Protein AF-A0A1N7MNW9-F1 (afdb_monomer_lite)

Radius of gyration: 15.46 Å; chains: 1; bounding box: 35×34×42 Å

Organism: NCBI:txid484498

Structure (mmCIF, N/CA/C/O backbone):
data_AF-A0A1N7MNW9-F1
#
_entry.id   AF-A0A1N7MNW9-F1
#
loop_
_atom_site.group_PDB
_atom_site.id
_atom_site.type_symbol
_atom_site.label_atom_id
_atom_site.label_alt_id
_atom_site.label_comp_id
_atom_site.label_asym_id
_atom_site.label_entity_id
_atom_site.label_seq_id
_atom_site.pdbx_PDB_ins_code
_atom_site.Cartn_x
_atom_site.Cartn_y
_atom_site.Cartn_z
_atom_site.occupancy
_atom_site.B_iso_or_equiv
_atom_site.auth_seq_id
_atom_site.auth_comp_id
_atom_site.auth_asym_id
_atom_site.auth_atom_id
_atom_site.pdbx_PDB_model_num
ATOM 1 N N . MET A 1 1 ? -18.409 8.567 -1.446 1.00 52.50 1 MET A N 1
ATOM 2 C CA . MET A 1 1 ? -17.230 7.679 -1.315 1.00 52.50 1 MET A CA 1
ATOM 3 C C . MET A 1 1 ? -16.930 7.174 -2.714 1.00 52.50 1 MET A C 1
ATOM 5 O O . MET A 1 1 ? -17.896 6.801 -3.373 1.00 52.50 1 MET A O 1
ATOM 9 N N . SER A 1 2 ? -15.695 7.257 -3.219 1.00 63.19 2 SER A N 1
ATOM 10 C CA . SER A 1 2 ? -15.467 6.803 -4.595 1.00 63.19 2 SER A CA 1
ATOM 11 C C . SER A 1 2 ? -15.608 5.292 -4.701 1.00 63.19 2 SER A C 1
ATOM 13 O O . SER A 1 2 ? -15.248 4.555 -3.781 1.00 63.19 2 SER A O 1
ATOM 15 N N . ALA A 1 3 ? -16.120 4.824 -5.837 1.00 76.38 3 ALA A N 1
ATOM 16 C CA . ALA A 1 3 ? -16.142 3.397 -6.140 1.00 76.38 3 ALA A CA 1
ATOM 17 C C . ALA A 1 3 ? -14.720 2.799 -6.145 1.00 76.38 3 ALA A C 1
ATOM 19 O O . ALA A 1 3 ? -14.533 1.662 -5.720 1.00 76.38 3 ALA A O 1
ATOM 20 N N . ARG A 1 4 ? -13.721 3.597 -6.542 1.00 84.88 4 ARG A N 1
ATOM 21 C CA . ARG A 1 4 ? -12.329 3.184 -6.748 1.00 84.88 4 ARG A CA 1
ATOM 22 C C . ARG A 1 4 ? -11.602 2.798 -5.460 1.00 84.88 4 ARG A C 1
ATOM 24 O O . ARG A 1 4 ? -11.013 1.724 -5.398 1.00 84.88 4 ARG A O 1
ATOM 31 N N . ALA A 1 5 ? -11.681 3.621 -4.412 1.00 77.81 5 ALA A N 1
ATOM 32 C CA . ALA A 1 5 ? -11.027 3.323 -3.133 1.00 77.81 5 ALA A CA 1
ATOM 33 C C . ALA A 1 5 ? -11.618 2.059 -2.477 1.00 77.81 5 ALA A C 1
ATOM 35 O O . ALA A 1 5 ? -10.890 1.205 -1.970 1.00 77.81 5 ALA A O 1
ATOM 36 N N . ASN A 1 6 ? -12.939 1.885 -2.576 1.00 84.38 6 ASN A N 1
ATOM 37 C CA . ASN A 1 6 ? -13.612 0.672 -2.111 1.00 84.38 6 ASN A CA 1
ATOM 38 C C . ASN A 1 6 ? -13.186 -0.576 -2.892 1.00 84.38 6 ASN A C 1
ATOM 40 O O . ASN A 1 6 ? -13.028 -1.637 -2.290 1.00 84.38 6 ASN A O 1
ATOM 44 N N . GLN A 1 7 ? -13.001 -0.457 -4.209 1.00 88.94 7 GLN A N 1
ATOM 45 C CA . GLN A 1 7 ? -12.525 -1.550 -5.059 1.00 88.94 7 GLN A CA 1
ATOM 46 C C . GLN A 1 7 ? -11.097 -1.960 -4.700 1.00 88.94 7 GLN A C 1
ATOM 48 O O . GLN A 1 7 ? -10.855 -3.147 -4.530 1.00 88.94 7 GLN A O 1
ATOM 53 N N . ILE A 1 8 ? -10.195 -1.006 -4.459 1.00 89.25 8 ILE A N 1
ATOM 54 C CA . ILE A 1 8 ? -8.828 -1.313 -4.007 1.00 89.25 8 ILE A CA 1
ATOM 55 C C . ILE A 1 8 ? -8.841 -2.046 -2.657 1.00 89.25 8 ILE A C 1
ATOM 57 O O . ILE A 1 8 ? -8.120 -3.023 -2.478 1.00 89.25 8 ILE A O 1
ATOM 61 N N . ALA A 1 9 ? -9.697 -1.643 -1.714 1.00 88.44 9 ALA A N 1
ATOM 62 C CA . ALA A 1 9 ? -9.841 -2.365 -0.448 1.00 88.44 9 ALA A CA 1
ATOM 63 C C . ALA A 1 9 ? -10.437 -3.776 -0.616 1.00 88.44 9 ALA A C 1
ATOM 65 O O . ALA A 1 9 ? -10.165 -4.664 0.189 1.00 88.44 9 ALA A O 1
ATOM 66 N N . LEU A 1 10 ? -11.296 -3.995 -1.617 1.00 91.31 10 LEU A N 1
ATOM 67 C CA . LEU A 1 10 ? -11.786 -5.333 -1.968 1.00 91.31 10 LEU A CA 1
ATOM 68 C C . LEU A 1 10 ? -10.677 -6.187 -2.584 1.00 91.31 10 LEU A C 1
ATOM 70 O O . LEU A 1 10 ? -10.553 -7.348 -2.215 1.00 91.31 10 LEU A O 1
ATOM 74 N N . ASP A 1 11 ? -9.851 -5.613 -3.455 1.00 92.25 11 ASP A N 1
ATOM 75 C CA . ASP A 1 11 ? -8.702 -6.310 -4.038 1.00 92.25 11 ASP A CA 1
ATOM 76 C C . ASP A 1 11 ? -7.717 -6.727 -2.966 1.00 92.25 11 ASP A C 1
ATOM 78 O O . ASP A 1 11 ? -7.369 -7.896 -2.887 1.00 92.25 11 ASP A O 1
ATOM 82 N N . ALA A 1 12 ? -7.376 -5.811 -2.061 1.00 91.50 12 ALA A N 1
ATOM 83 C CA . ALA A 1 12 ? -6.521 -6.123 -0.928 1.00 91.50 12 ALA A CA 1
ATOM 84 C C . ALA A 1 12 ? -7.088 -7.276 -0.083 1.00 91.50 12 ALA A C 1
ATOM 86 O O . ALA A 1 12 ? -6.331 -8.121 0.383 1.00 91.50 12 ALA A O 1
ATOM 87 N N . ALA A 1 13 ? -8.414 -7.331 0.100 1.00 92.12 13 ALA A N 1
ATOM 88 C CA . ALA A 1 13 ? -9.081 -8.404 0.841 1.00 92.12 13 ALA A CA 1
ATOM 89 C C . ALA A 1 13 ? -9.033 -9.751 0.119 1.00 92.12 13 ALA A C 1
ATOM 91 O O . ALA A 1 13 ? -8.903 -10.779 0.781 1.00 92.12 13 ALA A O 1
ATOM 92 N N . ASN A 1 14 ? -9.101 -9.742 -1.209 1.00 93.00 14 ASN A N 1
ATOM 93 C CA . ASN A 1 14 ? -8.933 -10.940 -2.026 1.00 93.00 14 ASN A CA 1
ATOM 94 C C . ASN A 1 14 ? -7.464 -11.377 -2.118 1.00 93.00 14 ASN A C 1
ATOM 96 O O . ASN A 1 14 ? -7.198 -12.563 -2.278 1.00 93.00 14 ASN A O 1
ATOM 100 N N . ASP A 1 15 ? -6.530 -10.436 -1.979 1.00 92.00 15 ASP A N 1
ATOM 101 C CA . ASP A 1 15 ? -5.090 -10.682 -2.012 1.00 92.00 15 ASP A CA 1
ATOM 102 C C . ASP A 1 15 ? -4.549 -11.256 -0.690 1.00 92.00 15 ASP A C 1
ATOM 104 O O . ASP A 1 15 ? -3.398 -11.685 -0.661 1.00 92.00 15 ASP A O 1
ATOM 108 N N . VAL A 1 16 ? -5.336 -11.319 0.394 1.00 90.38 16 VAL A N 1
ATOM 109 C CA . VAL A 1 16 ? -4.904 -11.911 1.678 1.00 90.38 16 VAL A CA 1
ATOM 110 C C . VAL A 1 16 ? -4.375 -13.335 1.471 1.00 90.38 16 VAL A C 1
ATOM 112 O O . VAL A 1 16 ? -5.050 -14.192 0.907 1.00 90.38 16 VAL A O 1
ATOM 115 N N . GLY A 1 17 ? -3.159 -13.593 1.960 1.00 87.81 17 GLY A N 1
ATOM 116 C CA . GLY A 1 17 ? -2.435 -14.853 1.763 1.00 87.81 17 GLY A CA 1
ATOM 117 C C . GLY A 1 17 ? -1.567 -14.900 0.501 1.00 87.81 17 GLY A C 1
ATOM 118 O O . GLY A 1 17 ? -0.705 -15.773 0.402 1.00 87.81 17 GLY A O 1
ATOM 119 N N . THR A 1 18 ? -1.725 -13.953 -0.428 1.00 90.56 18 THR A N 1
ATOM 120 C CA . THR A 1 18 ? -0.829 -13.799 -1.583 1.00 90.56 18 THR A CA 1
ATOM 121 C C . THR A 1 18 ? 0.549 -13.364 -1.111 1.00 90.56 18 THR A C 1
ATOM 123 O O . THR A 1 18 ? 0.675 -12.478 -0.260 1.00 90.56 18 THR A O 1
ATOM 126 N N . GLN A 1 19 ? 1.583 -13.987 -1.674 1.00 90.31 19 GLN A N 1
ATOM 127 C CA . GLN A 1 19 ? 2.973 -13.664 -1.385 1.00 90.31 19 GLN A CA 1
ATOM 128 C C . GLN A 1 19 ? 3.540 -12.712 -2.432 1.00 90.31 19 GLN A C 1
ATOM 130 O O . GLN A 1 19 ? 3.324 -12.893 -3.629 1.00 90.31 19 GLN A O 1
ATOM 135 N N . TYR A 1 20 ? 4.299 -11.728 -1.962 1.00 90.25 20 TYR A N 1
ATOM 136 C CA . TYR A 1 20 ? 5.093 -10.844 -2.806 1.00 90.25 20 TYR A CA 1
ATOM 137 C C . TYR A 1 20 ? 6.526 -10.799 -2.298 1.00 90.25 20 TYR A C 1
ATOM 139 O O . TYR A 1 20 ? 6.792 -11.063 -1.121 1.00 90.25 20 TYR A O 1
ATOM 147 N N . TYR A 1 21 ? 7.440 -10.430 -3.189 1.00 89.81 21 TYR A N 1
ATOM 148 C CA . TYR A 1 21 ? 8.793 -10.089 -2.798 1.00 89.81 21 TYR A CA 1
ATOM 149 C C . TYR A 1 21 ? 8.838 -8.713 -2.149 1.00 89.81 21 TYR A C 1
ATOM 151 O O . TYR A 1 21 ? 8.257 -7.749 -2.654 1.00 89.81 21 TYR A O 1
ATOM 159 N N . TRP A 1 22 ? 9.528 -8.645 -1.018 1.00 82.44 22 TRP A N 1
ATOM 160 C CA . TRP A 1 22 ? 9.557 -7.489 -0.141 1.00 82.44 22 TRP A CA 1
ATOM 161 C C . TRP A 1 22 ? 10.965 -6.973 0.074 1.00 82.44 22 TRP A C 1
ATOM 163 O O . TRP A 1 22 ? 11.897 -7.752 0.273 1.00 82.44 22 TRP A O 1
ATOM 173 N N . ALA A 1 23 ? 11.090 -5.655 0.127 1.00 81.19 23 ALA A N 1
ATOM 174 C CA . ALA A 1 23 ? 12.310 -4.987 0.525 1.00 81.19 23 ALA A CA 1
ATOM 175 C C . ALA A 1 23 ? 11.998 -3.799 1.441 1.00 81.19 23 ALA A C 1
ATOM 177 O O . ALA A 1 23 ? 10.893 -3.248 1.454 1.00 81.19 23 ALA A O 1
ATOM 178 N N . SER A 1 24 ? 12.999 -3.386 2.224 1.00 76.19 24 SER A N 1
ATOM 179 C CA . SER A 1 24 ? 12.948 -2.080 2.881 1.00 76.19 24 SER A CA 1
ATOM 180 C C . SER A 1 24 ? 12.808 -0.992 1.821 1.00 76.19 24 SER A C 1
ATOM 182 O O . SER A 1 24 ? 13.264 -1.173 0.696 1.00 76.19 24 SER A O 1
ATOM 184 N N . PHE A 1 25 ? 12.232 0.156 2.174 1.00 71.62 25 PHE A N 1
ATOM 185 C CA . PHE A 1 25 ? 12.063 1.248 1.215 1.00 71.62 25 PHE A CA 1
ATOM 186 C C . PHE A 1 25 ? 13.364 1.604 0.470 1.00 71.62 25 PHE A C 1
ATOM 188 O O . PHE A 1 25 ? 13.350 1.764 -0.740 1.00 71.62 25 PHE A O 1
ATOM 195 N N . MET A 1 26 ? 14.499 1.652 1.180 1.00 71.62 26 MET A N 1
ATOM 196 C CA . MET A 1 26 ? 15.810 1.965 0.589 1.00 71.62 26 MET A CA 1
ATOM 197 C C . MET A 1 26 ? 16.256 0.976 -0.498 1.00 71.62 26 MET A C 1
ATOM 199 O O . MET A 1 26 ? 17.117 1.314 -1.304 1.00 71.62 26 MET A O 1
ATOM 203 N N . ASN A 1 27 ? 15.699 -0.235 -0.488 1.00 76.44 27 ASN A N 1
ATOM 204 C CA . ASN A 1 27 ? 16.033 -1.330 -1.393 1.00 76.44 27 ASN A CA 1
ATOM 205 C C . ASN A 1 27 ? 14.857 -1.714 -2.309 1.00 76.44 27 ASN A C 1
ATOM 207 O O . ASN A 1 27 ? 15.009 -2.593 -3.151 1.00 76.44 27 ASN A O 1
ATOM 211 N N . ALA A 1 28 ? 13.688 -1.099 -2.127 1.00 78.12 28 ALA A N 1
ATOM 212 C CA . ALA A 1 28 ? 12.522 -1.300 -2.968 1.00 78.12 28 ALA A CA 1
ATOM 213 C C . ALA A 1 28 ? 12.504 -0.229 -4.062 1.00 78.12 28 ALA A C 1
ATOM 215 O O . ALA A 1 28 ? 12.730 0.951 -3.799 1.00 78.12 28 ALA A O 1
ATOM 216 N N . GLY A 1 29 ? 12.249 -0.650 -5.297 1.00 81.06 29 GLY A N 1
ATOM 217 C CA . GLY A 1 29 ? 12.224 0.251 -6.452 1.00 81.06 29 GLY A CA 1
ATOM 218 C C . GLY A 1 29 ? 11.301 -0.204 -7.572 1.00 81.06 29 GLY A C 1
ATOM 219 O O . GLY A 1 29 ? 11.147 0.509 -8.559 1.00 81.06 29 GLY A O 1
ATOM 220 N N . ALA A 1 30 ? 10.631 -1.350 -7.434 1.00 91.88 30 ALA A N 1
ATOM 221 C CA . ALA A 1 30 ? 9.893 -1.953 -8.537 1.00 91.88 30 ALA A CA 1
ATOM 222 C C . ALA A 1 30 ? 8.722 -1.089 -9.029 1.00 91.88 30 ALA A C 1
ATOM 224 O O . ALA A 1 30 ? 8.455 -1.039 -10.232 1.00 91.88 30 ALA A O 1
ATOM 225 N N . MET A 1 31 ? 8.030 -0.371 -8.133 1.00 92.00 31 MET A N 1
ATOM 226 C CA . MET A 1 31 ? 6.995 0.571 -8.574 1.00 92.00 31 MET A CA 1
ATOM 227 C C . MET A 1 31 ? 7.595 1.800 -9.260 1.00 92.00 31 MET A C 1
ATOM 229 O O . MET A 1 31 ? 6.977 2.322 -10.188 1.00 92.00 31 MET A O 1
ATOM 233 N N . TYR A 1 32 ? 8.780 2.255 -8.847 1.00 90.06 32 TYR A N 1
ATOM 234 C CA . TYR A 1 32 ? 9.490 3.342 -9.523 1.00 90.06 32 TYR A CA 1
ATOM 235 C C . TYR A 1 32 ? 9.989 2.919 -10.913 1.00 90.06 32 TYR A C 1
ATOM 237 O O . TYR A 1 32 ? 9.803 3.653 -11.887 1.00 90.06 32 TYR A O 1
ATOM 245 N N . ASP A 1 33 ? 10.539 1.714 -11.040 1.00 93.56 33 ASP A N 1
ATOM 246 C CA . ASP A 1 33 ? 10.979 1.150 -12.317 1.00 93.56 33 ASP A CA 1
ATOM 247 C C . ASP A 1 33 ? 9.801 0.976 -13.275 1.00 93.56 33 ASP A C 1
ATOM 249 O O . ASP A 1 33 ? 9.892 1.328 -14.451 1.00 93.56 33 ASP A O 1
ATOM 253 N N . TRP A 1 34 ? 8.645 0.527 -12.780 1.00 96.12 34 TRP A N 1
ATOM 254 C CA . TRP A 1 34 ? 7.423 0.528 -13.582 1.00 96.12 34 TRP A CA 1
ATOM 255 C C . TRP A 1 34 ? 7.018 1.946 -14.001 1.00 96.12 34 TRP A C 1
ATOM 257 O O . TRP A 1 34 ? 6.754 2.194 -15.180 1.00 96.12 34 TRP A O 1
ATOM 267 N N . ALA A 1 35 ? 7.005 2.893 -13.060 1.00 91.56 35 ALA A N 1
ATOM 268 C CA . ALA A 1 35 ? 6.600 4.274 -13.310 1.00 91.56 35 ALA A CA 1
ATOM 269 C C . ALA A 1 35 ? 7.518 5.008 -14.309 1.00 91.56 35 ALA A C 1
ATOM 271 O O . ALA A 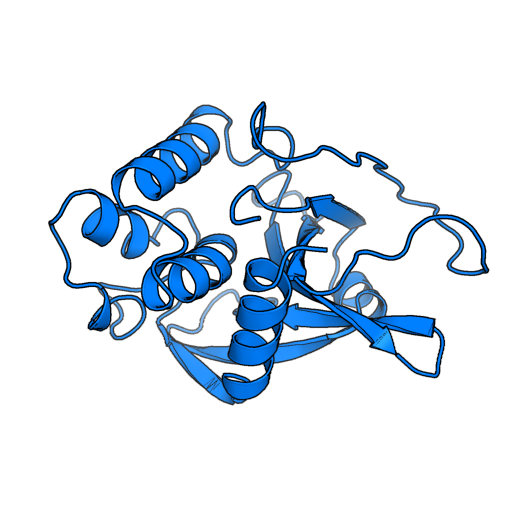1 35 ? 7.088 5.960 -14.960 1.00 91.56 35 ALA A O 1
ATOM 272 N N . THR A 1 36 ? 8.768 4.565 -14.452 1.00 93.62 36 THR A N 1
ATOM 273 C CA . THR A 1 36 ? 9.751 5.101 -15.408 1.00 93.62 36 THR A CA 1
ATOM 274 C C . THR A 1 36 ? 9.866 4.280 -16.697 1.00 93.62 36 THR A C 1
ATOM 276 O O . THR A 1 36 ? 10.612 4.661 -17.598 1.00 93.62 36 THR A O 1
ATOM 279 N N . GLY A 1 37 ? 9.096 3.193 -16.830 1.00 93.00 37 GLY A N 1
ATOM 280 C CA . GLY A 1 37 ? 9.071 2.330 -18.015 1.00 93.00 37 GLY A CA 1
ATOM 281 C C . GLY A 1 37 ? 10.173 1.264 -18.063 1.00 93.00 37 GLY A C 1
ATOM 282 O O . GLY A 1 37 ? 10.301 0.578 -19.075 1.00 93.00 37 GLY A O 1
ATOM 283 N N . GLY A 1 38 ? 10.952 1.110 -16.991 1.00 94.00 38 GLY A N 1
ATOM 284 C CA . GLY A 1 38 ? 11.984 0.082 -16.843 1.00 94.00 38 GLY A CA 1
ATOM 285 C C . GLY A 1 38 ? 11.445 -1.309 -16.492 1.00 94.00 38 GLY A C 1
ATOM 286 O O . GLY A 1 38 ? 12.140 -2.296 -16.718 1.00 94.00 38 GLY A O 1
ATOM 287 N N . LEU A 1 39 ? 10.207 -1.410 -15.991 1.00 96.62 39 LEU A N 1
ATOM 288 C CA . LEU A 1 39 ? 9.602 -2.675 -15.565 1.00 96.62 39 LEU A CA 1
ATOM 289 C C . LEU A 1 39 ? 8.137 -2.809 -16.010 1.00 96.62 39 LEU A C 1
ATOM 291 O O . LEU A 1 39 ? 7.350 -1.866 -15.944 1.00 96.62 39 LEU A O 1
ATOM 295 N N . ALA A 1 40 ? 7.732 -4.008 -16.435 1.00 96.62 40 ALA A N 1
ATOM 296 C CA . ALA A 1 40 ? 6.327 -4.300 -16.716 1.00 96.62 40 ALA A CA 1
ATOM 297 C C . ALA A 1 40 ? 5.526 -4.458 -15.409 1.00 96.62 40 ALA A C 1
ATOM 299 O O . ALA A 1 40 ? 5.971 -5.132 -14.483 1.00 96.62 40 ALA A O 1
ATOM 300 N N . LEU A 1 41 ? 4.310 -3.897 -15.342 1.00 95.81 41 LEU A N 1
ATOM 301 C CA . LEU A 1 41 ? 3.506 -3.862 -14.105 1.00 95.81 41 LEU A CA 1
ATOM 302 C C . LEU A 1 41 ? 3.244 -5.249 -13.495 1.00 95.81 41 LEU A C 1
ATOM 304 O O . LEU A 1 41 ? 3.160 -5.399 -12.280 1.00 95.81 41 LEU A O 1
ATOM 308 N N . ASN A 1 42 ? 3.101 -6.278 -14.329 1.00 94.88 42 ASN A N 1
ATOM 309 C CA . ASN A 1 42 ? 2.853 -7.646 -13.876 1.00 94.88 42 ASN A CA 1
ATOM 310 C C . ASN A 1 42 ? 4.077 -8.307 -13.218 1.00 94.88 42 ASN A C 1
ATOM 312 O O . ASN A 1 42 ? 3.911 -9.356 -12.608 1.00 94.88 42 ASN A O 1
ATOM 316 N N . LEU A 1 43 ? 5.273 -7.724 -13.344 1.00 96.19 43 LEU A N 1
ATOM 317 C CA . LEU A 1 43 ? 6.509 -8.216 -12.726 1.00 96.19 43 LEU A CA 1
ATOM 318 C C . LEU A 1 43 ? 6.794 -7.564 -11.366 1.00 96.19 43 LEU A C 1
ATOM 320 O O . LEU A 1 43 ? 7.630 -8.057 -10.611 1.00 96.19 43 LEU A O 1
ATOM 324 N N . VAL A 1 44 ? 6.079 -6.491 -11.028 1.00 94.81 44 VAL A N 1
ATOM 325 C CA . VAL A 1 44 ? 6.223 -5.797 -9.748 1.00 94.81 44 VAL A CA 1
ATOM 326 C C . VAL A 1 44 ? 5.855 -6.736 -8.589 1.00 94.81 44 VAL A C 1
ATOM 328 O O . VAL A 1 44 ? 4.775 -7.337 -8.561 1.00 94.81 44 VAL A O 1
ATOM 331 N N . GLY A 1 45 ? 6.769 -6.871 -7.629 1.00 91.75 45 GLY A N 1
ATOM 332 C CA . GLY A 1 45 ? 6.652 -7.736 -6.456 1.00 91.75 45 GLY A CA 1
ATOM 333 C C . GLY A 1 45 ? 6.818 -9.233 -6.744 1.00 91.75 45 GLY A C 1
ATOM 334 O O . GLY A 1 45 ? 6.497 -10.034 -5.870 1.00 91.75 45 GLY A O 1
ATOM 335 N N . GLN A 1 46 ? 7.263 -9.634 -7.944 1.00 93.00 46 GLN A N 1
ATOM 336 C CA . GLN A 1 46 ? 7.339 -11.049 -8.357 1.00 93.00 46 GLN A CA 1
ATOM 337 C C . GLN A 1 46 ? 8.733 -11.688 -8.223 1.00 93.00 46 GLN A C 1
ATOM 339 O O . GLN A 1 46 ? 8.856 -12.899 -8.396 1.00 93.00 46 GLN A O 1
ATOM 344 N N . SER A 1 47 ? 9.776 -10.914 -7.914 1.00 91.94 47 SER A N 1
ATOM 345 C CA . SER A 1 47 ? 11.148 -11.404 -7.697 1.00 91.94 47 SER A CA 1
ATOM 346 C C . SER A 1 47 ? 11.909 -10.512 -6.718 1.00 91.94 47 SER A C 1
ATOM 348 O O . SER A 1 47 ? 11.482 -9.387 -6.467 1.00 91.94 47 SER A O 1
ATOM 350 N N . GLU A 1 48 ? 13.049 -10.983 -6.202 1.00 88.75 48 GLU A N 1
ATOM 351 C CA . GLU A 1 48 ? 13.912 -10.196 -5.300 1.00 88.75 48 GLU A CA 1
ATOM 352 C C . GLU A 1 48 ? 14.351 -8.876 -5.949 1.00 88.75 48 GLU A C 1
ATOM 354 O O . GLU A 1 48 ? 14.226 -7.824 -5.329 1.00 88.75 48 GLU A O 1
ATOM 359 N N . ASP A 1 49 ? 14.731 -8.912 -7.230 1.00 89.62 49 ASP A N 1
ATOM 360 C CA . ASP A 1 49 ? 15.115 -7.719 -8.004 1.00 89.62 49 ASP A CA 1
ATOM 361 C C . ASP A 1 49 ? 13.952 -6.748 -8.264 1.00 89.62 49 ASP A C 1
ATOM 363 O O . ASP A 1 49 ? 14.164 -5.597 -8.628 1.00 89.62 49 ASP A O 1
ATOM 367 N N . HIS A 1 50 ? 12.710 -7.205 -8.089 1.00 92.19 50 HIS A N 1
ATOM 368 C CA . HIS A 1 50 ? 11.500 -6.414 -8.304 1.00 92.19 50 HIS A CA 1
ATOM 369 C C . HIS A 1 50 ? 10.651 -6.361 -7.032 1.00 92.19 50 HIS A C 1
ATOM 371 O O . HIS A 1 50 ? 9.419 -6.329 -7.100 1.00 92.19 50 HIS A O 1
ATOM 377 N N . ALA A 1 51 ? 11.295 -6.387 -5.869 1.00 90.06 51 ALA A N 1
ATOM 378 C CA . ALA A 1 51 ? 10.618 -6.307 -4.591 1.00 90.06 51 ALA A CA 1
ATOM 379 C C . ALA A 1 51 ? 9.901 -4.960 -4.408 1.00 90.06 51 ALA A C 1
ATOM 381 O O . ALA A 1 51 ? 10.331 -3.921 -4.917 1.00 90.06 51 ALA A O 1
ATOM 382 N N . ILE A 1 52 ? 8.804 -4.998 -3.654 1.00 87.69 52 ILE A N 1
ATOM 383 C CA . ILE A 1 52 ? 8.046 -3.811 -3.251 1.00 87.69 52 ILE A CA 1
ATOM 384 C C . ILE A 1 52 ? 8.242 -3.511 -1.766 1.00 87.69 52 ILE A C 1
ATOM 386 O O . ILE A 1 52 ? 8.655 -4.381 -1.002 1.00 87.69 52 ILE A O 1
ATOM 390 N N . CYS A 1 53 ? 7.903 -2.296 -1.347 1.00 82.00 53 CYS A N 1
ATOM 391 C CA . CYS A 1 53 ? 7.780 -1.894 0.056 1.00 82.00 53 CYS A CA 1
ATOM 392 C C . CYS A 1 53 ? 6.332 -1.507 0.437 1.00 82.00 53 CYS A C 1
ATOM 394 O O . CYS A 1 53 ? 5.392 -1.621 -0.354 1.00 82.00 53 CYS A O 1
ATOM 396 N N . CYS A 1 54 ? 6.120 -1.086 1.692 1.00 77.56 54 CYS A N 1
ATOM 397 C CA . CYS A 1 54 ? 4.788 -1.035 2.318 1.00 77.56 54 CYS A CA 1
ATOM 398 C C . CYS A 1 54 ? 3.810 -0.088 1.636 1.00 77.56 54 CYS A C 1
ATOM 400 O O . CYS A 1 54 ? 2.643 -0.431 1.462 1.00 77.56 54 CYS A O 1
ATOM 402 N N . PHE A 1 55 ? 4.272 1.082 1.211 1.00 78.00 55 PHE A N 1
ATOM 403 C CA . PHE A 1 55 ? 3.419 2.043 0.516 1.00 78.00 55 PHE A CA 1
ATOM 404 C C . PHE A 1 55 ? 3.293 1.742 -0.985 1.00 78.00 55 PHE A C 1
ATOM 406 O O . PHE A 1 55 ? 2.343 2.205 -1.615 1.00 78.00 55 PHE A O 1
ATOM 413 N N . GLU A 1 56 ? 4.200 0.948 -1.563 1.00 85.19 56 GLU A N 1
ATOM 414 C CA . GLU A 1 56 ? 4.119 0.527 -2.964 1.00 85.19 56 GLU A CA 1
ATOM 415 C C . GLU A 1 56 ? 3.013 -0.509 -3.181 1.00 85.19 56 GLU A C 1
ATOM 417 O O . GLU A 1 56 ? 2.420 -0.538 -4.254 1.00 85.19 56 GLU A O 1
ATOM 422 N N . TYR A 1 57 ? 2.666 -1.311 -2.169 1.00 89.19 57 TYR A N 1
ATOM 423 C CA . TYR A 1 57 ? 1.586 -2.296 -2.282 1.00 89.19 57 TYR A CA 1
ATOM 424 C C . TYR A 1 57 ? 0.209 -1.664 -2.595 1.00 89.19 57 TYR A C 1
ATOM 426 O O . TYR A 1 57 ? -0.401 -2.037 -3.602 1.00 89.19 57 TYR A O 1
ATOM 434 N N . PRO A 1 58 ? -0.289 -0.657 -1.844 1.00 86.75 58 PRO A N 1
ATOM 435 C CA . PRO A 1 58 ? -1.512 0.052 -2.227 1.00 86.75 58 PRO A CA 1
ATOM 436 C C . PRO A 1 58 ? -1.431 0.709 -3.614 1.00 86.75 58 PRO A C 1
ATOM 438 O O . PRO A 1 58 ? -2.424 0.731 -4.345 1.00 86.75 58 PRO A O 1
ATOM 441 N N . MET A 1 59 ? -0.253 1.214 -4.002 1.00 88.56 59 MET A N 1
ATOM 442 C CA . MET A 1 59 ? -0.034 1.796 -5.330 1.00 88.56 59 MET A CA 1
ATOM 443 C C . MET A 1 59 ? -0.105 0.739 -6.438 1.00 88.56 59 MET A C 1
ATOM 445 O O . MET A 1 59 ? -0.698 0.999 -7.482 1.00 88.56 59 MET A O 1
ATOM 449 N N . LEU A 1 60 ? 0.439 -0.458 -6.206 1.00 92.31 60 LEU A N 1
ATOM 450 C CA . LEU 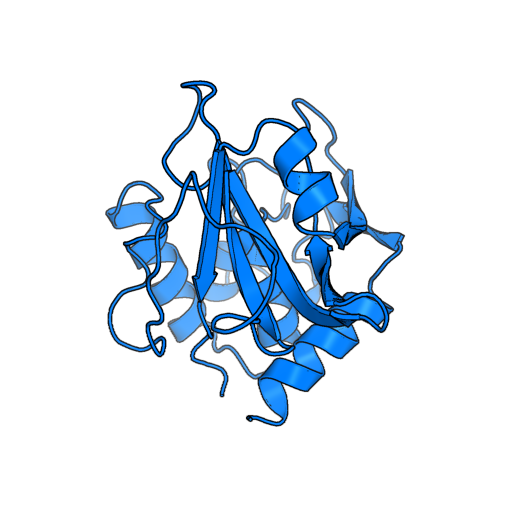A 1 60 ? 0.383 -1.591 -7.126 1.00 92.31 60 LEU A CA 1
ATOM 451 C C . LEU A 1 60 ? -1.068 -2.000 -7.404 1.00 92.31 60 LEU A C 1
ATOM 453 O O . LEU A 1 60 ? -1.446 -2.180 -8.563 1.00 92.31 60 LEU A O 1
ATOM 457 N N . LEU A 1 61 ? -1.902 -2.096 -6.365 1.00 92.31 61 LEU A N 1
ATOM 458 C CA . LEU A 1 61 ? -3.329 -2.392 -6.527 1.00 92.31 61 LEU A CA 1
ATOM 459 C C . LEU A 1 61 ? -4.044 -1.306 -7.345 1.00 92.31 61 LEU A C 1
ATOM 461 O O . LEU A 1 61 ? -4.778 -1.615 -8.288 1.00 92.31 61 LEU A O 1
ATOM 465 N N . ALA A 1 62 ? -3.785 -0.030 -7.041 1.00 90.38 62 ALA A N 1
ATOM 466 C CA . ALA A 1 62 ? -4.350 1.089 -7.791 1.00 90.38 62 ALA A CA 1
ATOM 467 C C . ALA A 1 62 ? -3.899 1.092 -9.265 1.00 90.38 62 ALA A C 1
ATOM 469 O O . ALA A 1 62 ? -4.715 1.323 -10.161 1.00 90.38 62 ALA A O 1
ATOM 470 N N . ALA A 1 63 ? -2.627 0.785 -9.533 1.00 92.19 63 ALA A N 1
ATOM 471 C CA . ALA A 1 63 ? -2.066 0.693 -10.879 1.00 92.19 63 ALA A CA 1
ATOM 472 C C . ALA A 1 63 ? -2.680 -0.468 -11.676 1.00 92.19 63 ALA A C 1
ATOM 474 O O . ALA A 1 63 ? -3.096 -0.275 -12.818 1.00 92.19 63 ALA A O 1
ATOM 475 N N . ARG A 1 64 ? -2.833 -1.655 -11.069 1.00 93.25 64 ARG A N 1
ATOM 476 C CA . ARG A 1 64 ? -3.470 -2.829 -11.705 1.00 93.25 64 ARG A CA 1
ATOM 477 C C . ARG A 1 64 ? -4.919 -2.572 -12.112 1.00 93.25 64 ARG A C 1
ATOM 479 O O . ARG A 1 64 ? -5.395 -3.139 -13.092 1.00 93.25 64 ARG A O 1
ATOM 486 N N . ARG A 1 65 ? -5.614 -1.699 -11.384 1.00 91.50 65 ARG A N 1
ATOM 487 C CA . ARG A 1 65 ? -6.971 -1.243 -11.716 1.00 91.50 65 ARG A CA 1
ATOM 488 C C . ARG A 1 65 ? -7.019 -0.085 -12.716 1.00 91.50 65 ARG A C 1
ATOM 490 O O . ARG A 1 65 ? -8.107 0.280 -13.154 1.00 91.50 65 ARG A O 1
ATOM 497 N N . GLY A 1 66 ? -5.875 0.496 -13.075 1.00 90.50 66 GLY A N 1
ATOM 498 C CA . GLY A 1 66 ? -5.795 1.687 -13.921 1.00 90.50 66 GLY A CA 1
ATOM 499 C C . GLY A 1 66 ? -6.245 2.974 -13.220 1.00 90.50 66 GLY A C 1
ATOM 500 O O . GLY A 1 66 ? -6.593 3.944 -13.888 1.00 90.50 66 GLY A O 1
ATOM 501 N N . TYR A 1 67 ? -6.274 2.993 -11.883 1.00 89.50 67 TYR A N 1
ATOM 502 C CA . TYR A 1 67 ? -6.623 4.179 -11.086 1.00 89.50 67 TYR A CA 1
ATOM 503 C C . TYR A 1 67 ? -5.410 5.037 -10.728 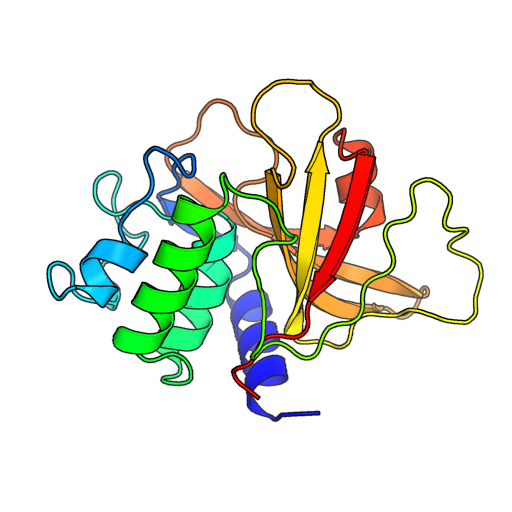1.00 89.50 67 TYR A C 1
ATOM 505 O O . TYR A 1 67 ? -5.579 6.173 -10.292 1.00 89.50 67 TYR A O 1
ATOM 513 N N . LEU A 1 68 ? -4.204 4.507 -10.937 1.00 88.12 68 LEU A N 1
ATOM 514 C CA . LEU A 1 68 ? -2.945 5.217 -10.775 1.00 88.12 68 LEU A CA 1
ATOM 515 C C . LEU A 1 68 ? -2.156 5.168 -12.087 1.00 88.12 68 LEU A C 1
ATOM 517 O O . LEU A 1 68 ? -1.859 4.087 -12.595 1.00 88.12 68 LEU A O 1
ATOM 521 N N . SER A 1 69 ? -1.825 6.340 -12.631 1.00 88.94 69 SER A N 1
ATOM 522 C CA . SER A 1 69 ? -0.965 6.461 -13.810 1.00 88.94 69 SER A CA 1
ATOM 523 C C . SER A 1 69 ? 0.516 6.340 -13.427 1.00 88.94 69 SER A C 1
ATOM 525 O O . SER A 1 69 ? 0.889 6.621 -12.287 1.00 88.94 69 SER A O 1
ATOM 527 N N . ALA A 1 70 ? 1.372 5.966 -14.383 1.00 90.50 70 ALA A N 1
ATOM 528 C CA . ALA A 1 70 ? 2.823 5.934 -14.179 1.00 90.50 70 ALA A CA 1
ATOM 529 C C . ALA A 1 70 ? 3.376 7.316 -13.775 1.00 90.50 70 ALA A C 1
ATOM 531 O O . ALA A 1 70 ? 4.174 7.427 -12.845 1.00 90.50 70 ALA A O 1
ATOM 532 N N . ASP A 1 71 ? 2.885 8.390 -14.404 1.00 88.12 71 ASP A N 1
ATOM 533 C CA . ASP A 1 71 ? 3.295 9.757 -14.072 1.00 88.12 71 ASP A CA 1
ATOM 534 C C . ASP A 1 71 ? 2.909 10.166 -12.649 1.00 88.12 71 ASP A C 1
ATOM 536 O O . ASP A 1 71 ? 3.704 10.803 -11.957 1.00 88.12 71 ASP A O 1
ATOM 540 N N . ASP A 1 72 ? 1.711 9.806 -12.186 1.00 83.62 72 ASP A N 1
ATOM 541 C CA . ASP A 1 72 ? 1.284 10.132 -10.825 1.00 83.62 72 ASP A CA 1
ATOM 542 C C . ASP A 1 72 ? 1.998 9.268 -9.785 1.00 83.62 72 ASP A C 1
ATOM 544 O O . ASP A 1 72 ? 2.379 9.780 -8.733 1.00 83.62 72 ASP A O 1
ATOM 548 N N . ALA A 1 73 ? 2.269 7.997 -10.096 1.00 85.50 73 ALA A N 1
ATOM 549 C CA . ALA A 1 73 ? 3.096 7.141 -9.253 1.00 85.50 73 ALA A CA 1
ATOM 550 C C . ALA A 1 73 ? 4.503 7.727 -9.069 1.00 85.50 73 ALA A C 1
ATOM 552 O O . ALA A 1 73 ? 4.973 7.844 -7.938 1.00 85.50 73 ALA A O 1
ATOM 553 N N . ARG A 1 74 ? 5.137 8.186 -10.156 1.00 85.19 74 ARG A N 1
ATOM 554 C CA . ARG A 1 74 ? 6.450 8.845 -10.115 1.00 85.19 74 ARG A CA 1
ATOM 555 C C . ARG A 1 74 ? 6.440 10.106 -9.248 1.00 85.19 74 ARG A C 1
ATOM 557 O O . ARG A 1 74 ? 7.369 10.306 -8.473 1.00 85.19 74 ARG A O 1
ATOM 564 N N . LYS A 1 75 ? 5.397 10.940 -9.342 1.00 81.00 75 LYS A N 1
ATOM 565 C CA . LYS A 1 75 ? 5.256 12.141 -8.495 1.00 81.00 75 LYS A CA 1
ATOM 566 C C . LYS A 1 75 ? 5.120 11.784 -7.015 1.00 81.00 75 LYS A C 1
ATOM 568 O O . LYS A 1 75 ? 5.754 12.424 -6.185 1.00 81.00 75 LYS A O 1
ATOM 573 N N . ILE A 1 76 ? 4.308 10.774 -6.691 1.00 78.00 76 ILE A N 1
ATOM 574 C CA . ILE A 1 76 ? 4.112 10.314 -5.307 1.00 78.00 76 ILE A CA 1
ATOM 575 C C . ILE A 1 76 ? 5.433 9.791 -4.730 1.00 78.00 76 ILE A C 1
ATOM 577 O O . ILE A 1 76 ? 5.820 10.200 -3.640 1.00 78.00 76 ILE A O 1
ATOM 581 N N . ILE A 1 77 ? 6.147 8.938 -5.472 1.00 78.94 77 ILE A N 1
ATOM 582 C CA . ILE A 1 77 ? 7.433 8.376 -5.033 1.00 78.94 77 ILE A CA 1
ATOM 583 C C . ILE A 1 77 ? 8.481 9.483 -4.867 1.00 78.94 77 ILE A C 1
ATOM 585 O O . ILE A 1 77 ? 9.152 9.532 -3.841 1.00 78.94 77 ILE A O 1
ATOM 589 N N . GLY A 1 78 ? 8.575 10.415 -5.821 1.00 77.38 78 GLY A N 1
ATOM 590 C CA . GLY A 1 78 ? 9.485 11.560 -5.721 1.00 77.38 78 GLY A CA 1
ATOM 591 C C . GLY A 1 78 ? 9.225 12.410 -4.474 1.00 77.38 78 GLY A C 1
ATOM 592 O O . GLY A 1 78 ? 10.147 12.676 -3.712 1.00 77.38 78 GLY A O 1
ATOM 593 N N . ALA A 1 79 ? 7.960 12.743 -4.194 1.00 73.44 79 ALA A N 1
ATOM 594 C CA . ALA A 1 79 ? 7.589 13.498 -2.994 1.00 73.44 79 ALA A CA 1
ATOM 595 C C . ALA A 1 79 ? 7.959 12.765 -1.689 1.00 73.44 79 ALA A C 1
ATOM 597 O O . ALA A 1 79 ? 8.387 13.390 -0.714 1.00 73.44 79 ALA A O 1
ATOM 598 N N . LEU A 1 80 ? 7.832 11.435 -1.665 1.00 72.06 80 LEU A N 1
ATOM 599 C CA . LEU A 1 80 ? 8.239 10.615 -0.523 1.00 72.06 80 LEU A CA 1
ATOM 600 C C . LEU A 1 80 ? 9.754 10.617 -0.306 1.00 72.06 80 LEU A C 1
ATOM 602 O O . LEU A 1 80 ? 10.204 10.700 0.837 1.00 72.06 80 LEU A O 1
ATOM 606 N N . MET A 1 81 ? 10.529 10.559 -1.389 1.00 70.62 81 MET A N 1
ATOM 607 C CA . MET A 1 81 ? 11.991 10.607 -1.346 1.00 70.62 81 MET A CA 1
ATOM 608 C C . MET A 1 81 ? 12.514 11.976 -0.902 1.00 70.62 81 MET A C 1
ATOM 610 O O . MET A 1 81 ? 13.340 12.044 0.007 1.00 70.62 81 MET A O 1
ATOM 614 N N . ASP A 1 82 ? 11.996 13.061 -1.482 1.00 67.19 82 ASP A N 1
ATOM 615 C CA . ASP A 1 82 ? 12.463 14.434 -1.226 1.00 67.19 82 ASP A CA 1
ATOM 616 C C . ASP A 1 82 ? 12.228 14.897 0.218 1.00 67.19 82 ASP A C 1
ATOM 618 O O . ASP A 1 82 ? 12.905 15.783 0.738 1.00 67.19 82 ASP A O 1
ATOM 622 N N . SER A 1 83 ? 11.253 14.290 0.881 1.00 62.38 83 SER A N 1
ATOM 623 C CA . SER A 1 83 ? 10.813 14.652 2.224 1.00 62.38 83 SER A CA 1
ATOM 624 C C . SER A 1 83 ? 11.400 13.795 3.338 1.00 62.38 83 SER A C 1
ATOM 626 O O . SER A 1 83 ? 11.013 13.956 4.497 1.00 62.38 83 SER A O 1
ATOM 628 N N . GLY A 1 84 ? 12.291 12.860 3.003 1.00 58.91 84 GLY A N 1
ATOM 629 C CA . GLY A 1 84 ? 12.874 11.954 3.986 1.00 58.91 84 GLY A CA 1
ATOM 630 C C . GLY A 1 84 ? 11.846 11.033 4.647 1.00 58.91 84 GLY A C 1
ATOM 631 O O . GLY A 1 84 ? 12.010 10.691 5.816 1.00 58.91 84 GLY A O 1
ATOM 632 N N . PHE A 1 85 ? 10.811 10.613 3.909 1.00 60.75 85 PHE A N 1
ATOM 633 C CA . PHE A 1 85 ? 9.842 9.589 4.341 1.00 60.75 85 PHE A CA 1
ATOM 634 C C . PHE A 1 85 ? 8.907 10.014 5.471 1.00 60.75 85 PHE A C 1
ATOM 636 O O . PHE A 1 85 ? 8.387 9.184 6.219 1.00 60.75 85 PHE A O 1
ATOM 643 N N . ASN A 1 86 ? 8.647 11.312 5.578 1.00 55.25 86 ASN A N 1
ATOM 644 C CA . ASN A 1 86 ? 7.652 11.806 6.513 1.00 55.25 86 ASN A CA 1
ATOM 645 C C . ASN A 1 86 ? 6.256 11.508 5.962 1.00 55.25 86 ASN A C 1
ATOM 647 O O . ASN A 1 86 ? 5.933 11.954 4.870 1.00 55.25 86 ASN A O 1
ATOM 651 N N . ALA A 1 87 ? 5.367 10.854 6.720 1.00 49.00 87 ALA A N 1
ATOM 652 C CA . ALA A 1 87 ? 3.941 10.763 6.353 1.00 49.00 87 ALA A CA 1
ATOM 653 C C . ALA A 1 87 ? 3.310 12.145 6.119 1.00 49.00 87 ALA A C 1
ATOM 655 O O . ALA A 1 87 ? 2.201 12.246 5.583 1.00 49.00 87 ALA A O 1
ATOM 656 N N . GLU A 1 88 ? 3.977 13.210 6.564 1.00 49.44 88 GLU A N 1
ATOM 657 C CA . GLU A 1 88 ? 3.579 14.584 6.323 1.00 49.44 88 GLU A CA 1
ATOM 658 C C . GLU A 1 88 ? 3.821 15.070 4.884 1.00 49.44 88 GLU A C 1
ATOM 660 O O . GLU A 1 88 ? 3.218 16.044 4.448 1.00 49.44 88 GLU A O 1
ATOM 665 N N . SER A 1 89 ? 4.652 14.372 4.115 1.00 49.00 89 SER A N 1
ATOM 666 C CA . SER A 1 89 ? 5.056 14.774 2.769 1.00 49.00 89 SER A CA 1
ATOM 667 C C . SER A 1 89 ? 4.076 14.443 1.658 1.00 49.00 89 SER A C 1
ATOM 669 O O . SER A 1 89 ? 4.219 14.927 0.535 1.00 49.00 89 SER A O 1
ATOM 671 N N . PHE A 1 90 ? 3.048 13.656 1.969 1.00 50.03 90 PHE A N 1
ATOM 672 C CA . PHE A 1 90 ? 1.888 13.468 1.109 1.00 50.03 90 PHE A CA 1
ATOM 673 C C . PHE A 1 90 ? 1.065 14.775 1.076 1.00 50.03 90 PHE A C 1
ATOM 675 O O . PHE A 1 90 ? 0.012 14.897 1.705 1.00 50.03 90 PHE A O 1
ATOM 682 N N . GLU A 1 91 ? 1.562 15.796 0.376 1.00 46.41 91 GLU A N 1
ATOM 683 C CA . GLU A 1 91 ? 0.987 17.143 0.334 1.00 46.41 91 GLU A CA 1
ATOM 684 C C . GLU A 1 91 ? 0.324 17.478 -1.023 1.00 46.41 91 GLU A C 1
ATOM 686 O O . GLU A 1 91 ? 0.907 17.343 -2.095 1.00 46.41 91 GLU A O 1
ATOM 691 N N . THR A 1 92 ? -0.903 18.017 -0.913 1.00 39.88 92 THR A N 1
ATOM 692 C CA . THR A 1 92 ? -1.724 18.848 -1.837 1.00 39.88 92 THR A CA 1
ATOM 693 C C . THR A 1 92 ? -2.823 18.235 -2.723 1.00 39.88 92 THR A C 1
ATOM 695 O O . THR A 1 92 ? -3.797 18.943 -2.966 1.00 39.88 92 THR A O 1
ATOM 698 N N . THR A 1 93 ? -2.811 16.953 -3.110 1.00 47.97 93 THR A N 1
ATOM 699 C CA . THR A 1 93 ? -3.955 16.333 -3.849 1.00 47.97 93 THR A CA 1
ATOM 700 C C . THR A 1 93 ? -4.753 15.297 -3.053 1.00 47.97 93 THR A C 1
ATOM 702 O O . THR A 1 93 ? -5.808 14.839 -3.489 1.00 47.97 93 THR A O 1
ATOM 705 N N . TRP A 1 94 ? -4.286 14.956 -1.855 1.00 49.91 94 TRP A N 1
ATOM 706 C CA . TRP A 1 94 ? -4.889 13.979 -0.955 1.00 49.91 94 TRP A CA 1
ATOM 707 C C . TRP A 1 94 ? -5.784 14.750 0.015 1.00 49.91 94 TRP A C 1
ATOM 709 O O . TRP A 1 94 ? -5.316 15.699 0.646 1.00 49.91 94 TRP A O 1
ATOM 719 N N . THR A 1 95 ? -7.079 14.426 0.119 1.00 44.34 95 THR A N 1
ATOM 720 C CA . THR A 1 95 ? -7.954 15.106 1.085 1.00 44.34 95 THR A CA 1
ATOM 721 C C . THR A 1 95 ? -7.491 14.752 2.493 1.00 44.34 95 THR A C 1
ATOM 723 O O . THR A 1 95 ? -7.709 13.662 3.015 1.00 44.34 95 THR A O 1
ATOM 726 N N . LYS A 1 96 ? -6.774 15.708 3.063 1.00 46.59 96 LYS A N 1
ATOM 727 C CA . LYS A 1 96 ? -6.102 15.673 4.347 1.00 46.59 96 LYS A CA 1
ATOM 728 C C . LYS A 1 96 ? -7.112 15.542 5.491 1.00 46.59 96 LYS A C 1
ATOM 730 O O . LYS A 1 96 ? -7.905 16.453 5.706 1.00 46.59 96 LYS A O 1
ATOM 735 N N . VAL A 1 97 ? -7.034 14.464 6.271 1.00 38.50 97 VAL A N 1
ATOM 736 C CA . VAL A 1 97 ? -7.529 14.464 7.655 1.00 38.50 97 VAL A CA 1
ATOM 737 C C . VAL A 1 97 ? -6.345 14.120 8.547 1.00 38.50 97 VAL A C 1
ATOM 739 O O . VAL A 1 97 ? -5.890 12.983 8.579 1.00 38.50 97 VAL A O 1
ATOM 742 N N . TRP A 1 98 ? -5.801 15.139 9.207 1.00 44.47 98 TRP A N 1
ATOM 743 C CA . TRP A 1 98 ? -4.675 15.010 10.128 1.00 44.47 98 TRP A CA 1
ATOM 744 C C . TRP A 1 98 ? -5.229 15.005 11.525 1.00 44.47 98 TRP A C 1
ATOM 746 O O . TRP A 1 98 ? -5.876 15.966 11.921 1.00 44.47 98 TRP A O 1
ATOM 756 N N . ASN A 1 99 ? -4.961 13.938 12.252 1.00 41.59 99 ASN A N 1
ATOM 757 C CA . ASN A 1 99 ? -5.038 13.937 13.694 1.00 41.59 99 ASN A CA 1
ATOM 758 C C . ASN A 1 99 ? -3.895 13.021 14.147 1.00 41.59 99 ASN A C 1
ATOM 760 O O . ASN A 1 99 ? -4.051 11.803 14.149 1.00 41.59 99 ASN A O 1
ATOM 764 N N . ASP A 1 100 ? -2.754 13.599 14.522 1.00 41.75 100 ASP A N 1
ATOM 765 C CA . ASP A 1 100 ? -1.656 12.886 15.189 1.00 41.75 100 ASP A CA 1
ATOM 766 C C . ASP A 1 100 ? -2.000 12.686 16.666 1.00 41.75 100 ASP A C 1
ATOM 768 O O . ASP A 1 100 ? -2.091 13.678 17.384 1.00 41.75 100 ASP A O 1
ATOM 772 N N . TRP A 1 101 ? -2.234 11.461 17.159 1.00 56.09 101 TRP A N 1
ATOM 773 C CA . TRP A 1 101 ? -2.592 11.294 18.582 1.00 56.09 101 TRP A CA 1
ATOM 774 C C . TRP A 1 101 ? -1.967 10.048 19.232 1.00 56.09 101 TRP A C 1
ATOM 776 O O . TRP A 1 101 ? -2.399 8.930 18.940 1.00 56.09 101 TRP A O 1
ATOM 786 N N . PRO A 1 102 ? -1.010 10.219 20.168 1.00 45.06 102 PRO A N 1
ATOM 787 C CA . PRO A 1 102 ? -0.541 9.140 21.044 1.00 45.06 102 PRO A CA 1
ATOM 788 C C . PRO A 1 102 ? -1.607 8.672 22.062 1.00 45.06 102 PRO A C 1
ATOM 790 O O . PRO A 1 102 ? -1.590 7.504 22.456 1.00 45.06 102 PRO A O 1
ATOM 793 N N . ASP A 1 103 ? -2.596 9.517 22.390 1.00 40.56 103 ASP A N 1
ATOM 794 C CA . ASP A 1 103 ? -3.550 9.303 23.497 1.00 40.56 103 ASP A CA 1
ATOM 795 C C . ASP A 1 103 ? -5.020 9.133 23.071 1.00 40.56 103 ASP A C 1
ATOM 797 O O . ASP A 1 103 ? -5.929 9.411 23.850 1.00 40.56 103 ASP A O 1
ATOM 801 N N . PHE A 1 104 ? -5.306 8.697 21.841 1.00 43.84 104 PHE A N 1
ATOM 802 C CA . PHE A 1 104 ? -6.699 8.584 21.394 1.00 43.84 104 PHE A CA 1
ATOM 803 C C . PHE A 1 104 ? -7.450 7.467 22.155 1.00 43.84 104 PHE A C 1
ATOM 805 O O . PHE A 1 104 ? -7.104 6.288 22.000 1.00 43.84 104 PHE A O 1
ATOM 812 N N . PRO A 1 105 ? -8.498 7.781 22.945 1.00 42.09 105 PRO A N 1
ATOM 813 C CA . PRO A 1 105 ? -9.347 6.758 23.521 1.00 42.09 105 PRO A CA 1
ATOM 814 C C . PRO A 1 105 ? -10.245 6.205 22.411 1.00 42.09 105 PRO A C 1
ATOM 816 O O . PRO A 1 105 ? -11.037 6.926 21.809 1.00 42.09 105 PRO A O 1
ATOM 819 N N . PHE A 1 106 ? -10.148 4.900 22.153 1.00 47.28 106 PHE A N 1
ATOM 820 C CA . PHE A 1 106 ? -11.005 4.183 21.196 1.00 47.28 106 PHE A CA 1
ATOM 821 C C . PHE A 1 106 ? -12.512 4.269 21.522 1.00 47.28 106 PHE A C 1
ATOM 823 O O . PHE A 1 106 ? -13.343 3.861 20.712 1.00 47.28 106 PHE A O 1
ATOM 830 N N . SER A 1 107 ? -12.899 4.818 22.678 1.00 42.50 107 SER A N 1
ATOM 831 C CA . SER A 1 107 ? -14.297 4.990 23.060 1.00 42.50 107 SER A CA 1
ATOM 832 C C . SER A 1 107 ? -14.911 6.224 22.386 1.00 42.50 107 SER A C 1
ATOM 834 O O . SER A 1 107 ? -14.956 7.310 22.955 1.00 42.50 107 SER A O 1
ATOM 836 N N . GLY A 1 108 ? -15.384 6.010 21.157 1.00 46.09 108 GLY A N 1
ATOM 837 C CA . GLY A 1 108 ? -16.588 6.614 20.586 1.00 46.09 108 GLY A CA 1
ATOM 838 C C . GLY A 1 108 ? -16.660 8.139 20.540 1.00 46.09 108 GLY A C 1
ATOM 839 O O . GLY A 1 108 ? -17.199 8.745 21.455 1.00 46.09 108 GLY A O 1
ATOM 840 N N . THR A 1 109 ? -16.271 8.746 19.411 1.00 47.50 109 THR A N 1
ATOM 841 C CA . THR A 1 109 ? -17.255 9.458 18.557 1.00 47.50 109 THR A CA 1
ATOM 842 C C . THR A 1 109 ? -16.719 10.054 17.250 1.00 47.50 109 THR A C 1
ATOM 844 O O . THR A 1 109 ? -17.559 10.302 16.395 1.00 47.50 109 THR A O 1
ATOM 847 N N . TYR A 1 110 ? -15.416 10.263 16.999 1.00 46.97 110 TYR A N 1
ATOM 848 C CA . TYR A 1 110 ? -15.072 11.185 15.887 1.00 46.97 110 TYR A CA 1
ATOM 849 C C . TYR A 1 110 ? -14.040 10.805 14.827 1.00 46.97 110 TYR A C 1
ATOM 851 O O . TYR A 1 110 ? -13.853 11.608 13.914 1.00 46.97 110 TYR A O 1
ATOM 859 N N . TRP A 1 111 ? -13.455 9.601 14.790 1.00 52.53 111 TRP A N 1
ATOM 860 C CA . TRP A 1 111 ? -12.671 9.264 13.593 1.00 52.53 111 TRP A CA 1
ATOM 861 C C . TRP A 1 111 ? -12.571 7.771 13.282 1.00 52.53 111 TRP A C 1
ATOM 863 O O . TRP A 1 111 ? -11.922 7.013 13.992 1.00 52.53 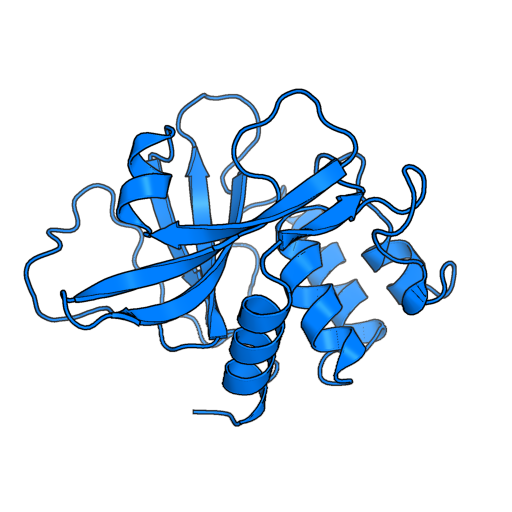111 TRP A O 1
ATOM 873 N N . ARG A 1 112 ? -13.234 7.359 12.194 1.00 66.06 112 ARG A N 1
ATOM 874 C CA . ARG A 1 112 ? -13.160 6.018 11.605 1.00 66.06 112 ARG A CA 1
ATOM 875 C C . ARG A 1 112 ? -12.714 6.195 10.152 1.00 66.06 112 ARG A C 1
ATOM 877 O O . ARG A 1 112 ? -13.471 6.821 9.399 1.00 66.06 112 ARG A O 1
ATOM 884 N N . PRO A 1 113 ? -11.521 5.725 9.747 1.00 73.38 113 PRO A N 1
ATOM 885 C CA . PRO A 1 113 ? -11.143 5.761 8.341 1.00 73.38 113 PRO A CA 1
ATOM 886 C C . PRO A 1 113 ? -12.194 5.032 7.518 1.00 73.38 113 PRO A C 1
ATOM 888 O O . PRO A 1 113 ? -12.741 3.998 7.918 1.00 73.38 113 PRO A O 1
ATOM 891 N N . ARG A 1 114 ? -12.485 5.579 6.349 1.00 77.69 114 ARG A N 1
ATOM 892 C CA . ARG A 1 114 ? -13.359 4.913 5.399 1.00 77.69 114 ARG A CA 1
ATOM 893 C C . ARG A 1 114 ? -12.619 3.710 4.834 1.00 77.69 114 ARG A C 1
ATOM 895 O O . ARG A 1 114 ? -11.391 3.622 4.862 1.00 77.69 114 ARG A O 1
ATOM 902 N N . ARG A 1 115 ? -13.387 2.763 4.313 1.00 84.38 115 ARG A N 1
ATOM 903 C CA . ARG A 1 115 ? -12.830 1.668 3.531 1.00 84.38 115 ARG A CA 1
ATOM 904 C C . ARG A 1 115 ? -12.043 2.243 2.342 1.00 84.38 115 ARG A C 1
ATOM 906 O O . ARG A 1 115 ? -12.541 3.127 1.650 1.00 84.38 115 ARG A O 1
ATOM 913 N N . GLY A 1 116 ? -10.829 1.744 2.126 1.00 80.94 116 GLY A N 1
ATOM 914 C CA . GLY A 1 116 ? -9.914 2.204 1.077 1.00 80.94 116 GLY A CA 1
ATOM 915 C C . GLY A 1 116 ? -8.999 3.367 1.464 1.00 80.94 116 GLY A C 1
ATOM 916 O O . GLY A 1 116 ? -8.112 3.699 0.679 1.00 80.94 116 GLY A O 1
ATOM 917 N N . ASP A 1 117 ? -9.168 3.960 2.649 1.00 81.12 117 ASP A N 1
ATOM 918 C CA . ASP A 1 117 ? -8.210 4.940 3.165 1.00 81.12 117 ASP A CA 1
ATOM 919 C C . ASP A 1 117 ? -6.887 4.243 3.516 1.00 81.12 117 ASP A C 1
ATOM 921 O O . ASP A 1 117 ? -6.875 3.101 3.985 1.00 81.12 117 ASP A O 1
ATOM 925 N N . LEU A 1 118 ? -5.769 4.938 3.315 1.00 81.00 118 LEU A N 1
ATOM 926 C CA . LEU A 1 118 ? -4.464 4.468 3.759 1.00 81.00 118 LEU A CA 1
ATOM 927 C C . LEU A 1 118 ? -4.294 4.740 5.250 1.00 81.00 118 LEU A C 1
ATOM 929 O O . LEU A 1 118 ? -4.695 5.795 5.741 1.00 81.00 118 LEU A O 1
ATOM 933 N N . VAL A 1 119 ? -3.653 3.817 5.952 1.00 80.00 119 VAL A N 1
ATOM 934 C CA . VAL A 1 119 ? -3.285 3.946 7.360 1.00 80.00 119 VAL A CA 1
ATOM 935 C C . VAL A 1 119 ? -1.771 3.850 7.476 1.00 80.00 119 VAL A C 1
ATOM 937 O O . VAL A 1 119 ? -1.179 2.857 7.073 1.00 80.00 119 VAL A O 1
ATOM 940 N N . PHE A 1 120 ? -1.151 4.877 8.029 1.00 78.06 120 PHE A N 1
ATOM 941 C CA . PHE A 1 120 ? 0.281 5.027 8.222 1.00 78.06 120 PHE A CA 1
ATOM 942 C C . PHE A 1 120 ? 0.623 4.810 9.691 1.00 78.06 120 PHE A C 1
ATOM 944 O O . PHE A 1 120 ? -0.057 5.359 10.553 1.00 78.06 120 PHE A O 1
ATOM 951 N N . TYR A 1 121 ? 1.689 4.070 9.986 1.00 74.25 121 TYR A N 1
ATOM 952 C CA . TYR A 1 121 ? 2.187 3.884 11.349 1.00 74.25 121 TYR A CA 1
ATOM 953 C C . TYR A 1 121 ? 3.597 4.438 11.503 1.00 74.25 121 TYR A C 1
ATOM 955 O O . TYR A 1 121 ? 4.462 4.225 10.648 1.00 74.25 121 TYR A O 1
ATOM 963 N N . ARG A 1 122 ? 3.849 5.086 12.641 1.00 71.81 122 ARG A N 1
ATOM 964 C CA . ARG A 1 122 ? 5.177 5.537 13.078 1.00 71.81 122 ARG A CA 1
ATOM 965 C C . ARG A 1 122 ? 5.680 4.642 14.209 1.00 71.81 122 ARG A C 1
ATOM 967 O O . ARG A 1 122 ? 4.900 4.265 15.080 1.00 71.81 122 ARG A O 1
ATOM 974 N N . SER A 1 123 ? 6.966 4.293 14.193 1.00 65.31 123 SER A N 1
ATOM 975 C CA . SER A 1 123 ? 7.642 3.550 15.265 1.00 65.31 123 SER A CA 1
ATOM 976 C C . SER A 1 123 ? 8.445 4.497 16.159 1.00 65.31 123 SER A C 1
ATOM 978 O O . SER A 1 123 ? 9.012 5.474 15.674 1.00 65.31 123 SER A O 1
ATOM 980 N N . ASN A 1 124 ? 8.540 4.181 17.455 1.00 56.69 124 ASN A N 1
ATOM 981 C CA . ASN A 1 124 ? 9.367 4.916 18.425 1.00 56.69 124 ASN A CA 1
ATOM 982 C C . ASN A 1 124 ? 10.785 4.342 18.590 1.00 56.69 124 ASN A C 1
ATOM 984 O O . ASN A 1 124 ? 11.541 4.820 19.431 1.00 56.69 124 ASN A O 1
ATOM 988 N N . THR A 1 125 ? 11.168 3.314 17.830 1.00 54.34 125 THR A N 1
ATOM 989 C CA . THR A 1 125 ? 12.422 2.575 18.066 1.00 54.34 125 THR A CA 1
ATOM 990 C C . THR A 1 125 ? 13.694 3.290 17.596 1.00 54.34 125 THR A C 1
ATOM 992 O O . THR A 1 125 ? 14.773 2.714 17.689 1.00 54.34 125 THR A O 1
ATOM 995 N N . GLY A 1 126 ? 13.614 4.534 17.107 1.00 49.38 126 GLY A N 1
ATOM 996 C CA . GLY A 1 126 ? 14.787 5.346 16.743 1.00 49.38 126 GLY A CA 1
ATOM 997 C C . GLY A 1 126 ? 15.590 4.840 15.535 1.00 49.38 126 GLY A C 1
ATOM 998 O O . GLY A 1 126 ? 16.583 5.456 15.162 1.00 49.38 126 GLY A O 1
ATOM 999 N N . ILE A 1 127 ? 15.158 3.751 14.897 1.00 44.19 127 ILE A N 1
ATOM 1000 C CA . ILE A 1 127 ? 15.747 3.198 13.677 1.00 44.19 127 ILE A CA 1
ATOM 1001 C C . ILE A 1 127 ? 14.731 3.431 12.550 1.00 44.19 127 ILE A C 1
ATOM 1003 O O . ILE A 1 127 ? 13.763 2.689 12.448 1.00 44.19 127 ILE A O 1
ATOM 1007 N N . GLY A 1 128 ? 14.939 4.462 11.720 1.00 45.03 128 GLY A N 1
ATOM 1008 C CA . GLY A 1 128 ? 14.308 4.537 10.390 1.00 45.03 128 GLY A CA 1
ATOM 1009 C C . GLY A 1 128 ? 12.982 5.300 10.217 1.00 45.03 128 GLY A C 1
ATOM 1010 O O . GLY A 1 128 ? 12.134 4.840 9.464 1.00 45.03 128 GLY A O 1
ATOM 1011 N N . GLY A 1 129 ? 12.838 6.500 10.793 1.00 45.78 129 GLY A N 1
ATOM 1012 C CA . GLY A 1 129 ? 11.949 7.545 10.246 1.00 45.78 129 GLY A CA 1
ATOM 1013 C C . GLY A 1 129 ? 10.483 7.565 10.708 1.00 45.78 129 GLY A C 1
ATOM 1014 O O . GLY A 1 129 ? 9.972 6.649 11.358 1.00 45.78 129 GLY A O 1
ATOM 1015 N N . ASP A 1 130 ? 9.804 8.664 10.362 1.00 48.34 130 ASP A N 1
ATOM 1016 C CA . ASP A 1 130 ? 8.469 9.053 10.842 1.00 48.34 130 ASP A CA 1
ATOM 1017 C C . ASP A 1 130 ? 7.324 8.196 10.278 1.00 48.34 130 ASP A C 1
ATOM 1019 O O . ASP A 1 130 ? 6.163 8.362 10.650 1.00 48.34 130 ASP A O 1
ATOM 1023 N N . THR A 1 131 ? 7.623 7.235 9.403 1.00 55.28 131 THR A N 1
ATOM 1024 C CA . THR A 1 131 ? 6.656 6.312 8.801 1.00 55.28 131 THR A CA 1
ATOM 1025 C C . THR A 1 131 ? 7.318 4.977 8.516 1.00 55.28 131 THR A C 1
ATOM 1027 O O . THR A 1 131 ? 8.225 4.884 7.702 1.00 55.28 131 THR A O 1
ATOM 1030 N N . ASN A 1 132 ? 6.850 3.931 9.188 1.00 61.66 132 ASN A N 1
ATOM 1031 C CA . ASN A 1 132 ? 7.425 2.590 9.082 1.00 61.66 132 ASN A CA 1
ATOM 1032 C C . ASN A 1 132 ? 6.500 1.622 8.339 1.00 61.66 132 ASN A C 1
ATOM 1034 O O . ASN A 1 132 ? 6.935 0.564 7.892 1.00 61.66 132 ASN A O 1
ATOM 1038 N N . HIS A 1 133 ? 5.214 1.959 8.219 1.00 73.56 133 HIS A N 1
ATOM 1039 C CA . HIS A 1 133 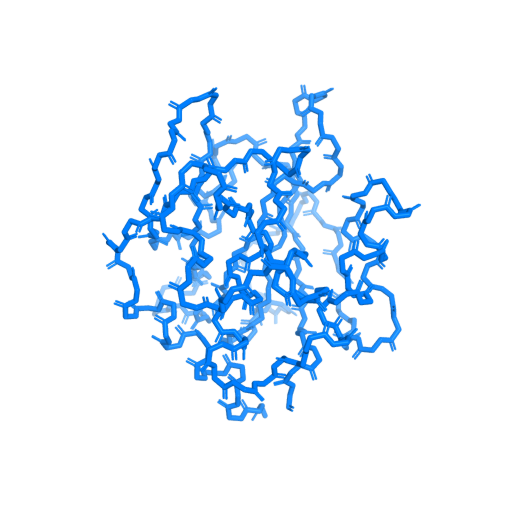? 4.219 1.016 7.734 1.00 73.56 133 HIS A CA 1
ATOM 1040 C C . HIS A 1 133 ? 3.010 1.717 7.120 1.00 73.56 133 HIS A C 1
ATOM 1042 O O . HIS A 1 133 ? 2.544 2.714 7.670 1.00 73.56 133 HIS A O 1
ATOM 1048 N N . VAL A 1 134 ? 2.496 1.183 6.011 1.00 78.00 134 VAL A N 1
ATOM 1049 C CA . VAL A 1 134 ? 1.298 1.680 5.320 1.00 78.00 134 VAL A CA 1
ATOM 1050 C C . VAL A 1 134 ? 0.387 0.503 4.999 1.00 78.00 134 VAL A C 1
ATOM 1052 O O . VAL A 1 134 ? 0.850 -0.508 4.480 1.00 78.00 134 VAL A O 1
ATOM 1055 N N . VAL A 1 135 ? -0.899 0.629 5.314 1.00 83.31 135 VAL A N 1
ATOM 1056 C CA . VAL A 1 135 ? -1.911 -0.429 5.149 1.00 83.31 135 VAL A CA 1
ATOM 1057 C C . VAL A 1 135 ? -3.213 0.160 4.607 1.00 83.31 135 VAL A C 1
ATOM 1059 O O . VAL A 1 135 ? -3.427 1.369 4.662 1.00 83.31 135 VAL A O 1
ATOM 1062 N N . LEU A 1 136 ? -4.108 -0.686 4.102 1.00 87.50 136 LEU A N 1
ATOM 1063 C CA . LEU A 1 136 ? -5.425 -0.288 3.596 1.00 87.50 136 LEU A CA 1
ATOM 1064 C C . LEU A 1 136 ? -6.512 -0.522 4.644 1.00 87.50 136 LEU A C 1
ATOM 1066 O O . LEU A 1 136 ? -6.655 -1.633 5.140 1.00 87.50 136 LEU A O 1
ATOM 1070 N N . SER A 1 137 ? -7.326 0.488 4.940 1.00 86.94 137 SER A N 1
ATOM 1071 C CA . SER A 1 137 ? -8.505 0.347 5.797 1.00 86.94 137 SER A CA 1
ATOM 1072 C C . SER A 1 137 ? -9.593 -0.484 5.109 1.00 86.94 137 SER A C 1
ATOM 1074 O O . SER A 1 137 ? -9.983 -0.210 3.971 1.00 86.94 137 SER A O 1
ATOM 1076 N N . LEU A 1 138 ? -10.152 -1.463 5.819 1.00 87.12 138 LEU A N 1
ATOM 1077 C CA . LEU A 1 138 ? -11.378 -2.161 5.418 1.00 87.12 138 LEU A CA 1
ATOM 1078 C C . LEU A 1 138 ? -12.646 -1.484 5.954 1.00 87.12 138 LEU A C 1
ATOM 1080 O O . LEU A 1 138 ? -13.747 -1.861 5.539 1.00 87.12 138 LEU A O 1
ATOM 1084 N N . GLY A 1 139 ? -12.482 -0.454 6.788 1.00 80.50 139 GLY A N 1
ATOM 1085 C CA . GLY A 1 139 ? -13.538 0.174 7.571 1.00 80.50 139 GLY A CA 1
ATOM 1086 C C . GLY A 1 139 ? -13.689 -0.452 8.966 1.00 80.50 139 GLY A C 1
ATOM 1087 O O . GLY A 1 139 ? -12.913 -1.334 9.342 1.00 80.50 139 GLY A O 1
ATOM 1088 N N . PRO A 1 140 ? -14.662 0.031 9.756 1.00 76.19 140 PRO A N 1
ATOM 1089 C CA . PRO A 1 140 ? -14.985 -0.554 11.052 1.00 76.19 140 PRO A CA 1
ATOM 1090 C C . PRO A 1 140 ? -15.635 -1.941 10.910 1.00 76.19 140 PRO A C 1
ATOM 1092 O O . PRO A 1 140 ? -16.461 -2.142 10.017 1.00 76.19 140 PRO A O 1
ATOM 1095 N N . ASP A 1 141 ? -15.297 -2.865 11.810 1.00 74.12 141 ASP A N 1
ATOM 1096 C CA . ASP A 1 141 ? -15.982 -4.150 11.980 1.00 74.12 141 ASP A CA 1
ATOM 1097 C C . ASP A 1 141 ? -17.208 -4.039 12.913 1.00 74.12 141 ASP A C 1
ATOM 1099 O O . ASP A 1 141 ? -17.542 -2.972 13.435 1.00 74.12 141 ASP A O 1
ATOM 1103 N N . ASN A 1 142 ? -17.891 -5.167 13.137 1.00 67.44 142 ASN A N 1
ATOM 1104 C CA . ASN A 1 142 ? -19.077 -5.250 14.001 1.00 67.44 142 ASN A CA 1
ATOM 1105 C C . ASN A 1 142 ? -18.780 -5.007 15.494 1.00 67.44 142 ASN A C 1
ATOM 1107 O O . ASN A 1 142 ? -19.714 -4.865 16.282 1.00 67.44 142 ASN A O 1
ATOM 1111 N N . ALA A 1 143 ? -17.506 -5.003 15.887 1.00 68.88 143 ALA A N 1
ATOM 1112 C CA . ALA A 1 143 ? -17.028 -4.722 17.235 1.00 68.88 143 ALA A CA 1
ATOM 1113 C C . ALA A 1 143 ? -16.381 -3.325 17.332 1.00 68.88 143 ALA A C 1
ATOM 1115 O O . ALA A 1 143 ? -15.685 -3.041 18.305 1.00 68.88 143 ALA A O 1
ATOM 1116 N N . ASP A 1 144 ? -16.618 -2.458 16.337 1.00 66.19 144 ASP A N 1
ATOM 1117 C CA . ASP A 1 144 ? -16.058 -1.110 16.208 1.00 66.19 144 ASP A CA 1
ATOM 1118 C C . ASP A 1 144 ? -14.516 -1.046 16.115 1.00 66.19 144 ASP A C 1
ATOM 1120 O O . ASP A 1 144 ? -13.929 0.037 16.218 1.00 66.19 144 ASP A O 1
ATOM 1124 N N . ASN A 1 145 ? -13.838 -2.168 15.850 1.00 73.69 145 ASN A N 1
ATOM 1125 C CA . ASN A 1 145 ? -12.414 -2.163 15.523 1.00 73.69 145 ASN A CA 1
ATOM 1126 C C . ASN A 1 145 ? -12.208 -1.691 14.086 1.00 73.69 145 ASN A C 1
ATOM 1128 O O . ASN A 1 145 ? -13.002 -1.989 13.199 1.00 73.69 145 ASN A O 1
ATOM 1132 N N . ILE A 1 146 ? -11.094 -1.009 13.826 1.00 78.88 146 ILE A N 1
ATOM 1133 C CA . ILE A 1 146 ? -10.676 -0.710 12.456 1.00 78.88 146 ILE A CA 1
ATOM 1134 C C . ILE A 1 146 ? -9.847 -1.879 11.936 1.00 78.88 146 ILE A C 1
ATOM 1136 O O . ILE A 1 146 ? -8.742 -2.142 12.425 1.00 78.88 146 ILE A O 1
ATOM 1140 N N . GLU A 1 147 ? -10.393 -2.562 10.936 1.00 86.12 147 GLU A N 1
ATOM 1141 C CA . GLU A 1 147 ? -9.684 -3.600 10.205 1.00 86.12 147 GLU A CA 1
ATOM 1142 C C . GLU A 1 147 ? -8.822 -2.990 9.111 1.00 86.12 147 GLU A C 1
ATOM 1144 O O . GLU A 1 147 ? -9.217 -2.046 8.420 1.00 86.12 147 GLU A O 1
ATOM 1149 N N . VAL A 1 148 ? -7.640 -3.564 8.938 1.00 86.81 148 VAL A N 1
ATOM 1150 C CA . VAL A 1 148 ? -6.673 -3.128 7.946 1.00 86.81 148 VAL A CA 1
ATOM 1151 C C . VAL A 1 148 ? -6.061 -4.314 7.220 1.00 86.81 148 VAL A C 1
ATOM 1153 O O . VAL A 1 148 ? -5.990 -5.422 7.753 1.00 86.81 148 VAL A O 1
ATOM 1156 N N . ILE A 1 149 ? -5.609 -4.070 5.996 1.00 86.69 149 ILE A N 1
ATOM 1157 C CA . ILE A 1 149 ? -4.828 -5.020 5.216 1.00 86.69 149 ILE A CA 1
ATOM 1158 C C . ILE A 1 149 ? -3.436 -4.485 5.017 1.00 86.69 149 ILE A C 1
ATOM 1160 O O . ILE A 1 149 ? -3.235 -3.414 4.440 1.00 86.69 149 ILE A O 1
ATOM 1164 N N . SER A 1 150 ? -2.505 -5.279 5.507 1.00 77.81 150 SER A N 1
ATOM 1165 C CA . SER A 1 150 ? -1.103 -4.980 5.586 1.00 77.81 150 SER A CA 1
ATOM 1166 C C . SER A 1 150 ? -0.295 -5.896 4.685 1.00 77.81 150 SER A C 1
ATOM 1168 O O . SER A 1 150 ? -0.722 -6.988 4.308 1.00 77.81 150 SER A O 1
ATOM 1170 N N . PHE A 1 151 ? 0.906 -5.436 4.374 1.00 74.94 151 PHE A N 1
ATOM 1171 C CA . PHE A 1 151 ? 1.958 -6.266 3.848 1.00 74.94 151 PHE A CA 1
ATOM 1172 C C . PHE A 1 151 ? 3.265 -5.984 4.611 1.00 74.94 151 PHE A C 1
ATOM 1174 O O . PHE A 1 151 ? 3.586 -4.828 4.894 1.00 74.94 151 PHE A O 1
ATOM 1181 N N . GLY A 1 152 ? 4.038 -7.034 4.910 1.00 66.00 152 GLY A N 1
ATOM 1182 C CA . GLY A 1 152 ? 5.425 -6.907 5.382 1.00 66.00 152 GLY A CA 1
ATOM 1183 C C . GLY A 1 152 ? 5.606 -6.396 6.820 1.00 66.00 152 GLY A C 1
ATOM 1184 O O . GLY A 1 152 ? 6.593 -5.716 7.097 1.00 66.00 152 GLY A O 1
ATOM 1185 N N . GLU A 1 153 ? 4.673 -6.690 7.737 1.00 59.97 153 GLU A N 1
ATOM 1186 C CA . GLU A 1 153 ? 4.795 -6.328 9.162 1.00 59.97 153 GLU A CA 1
ATOM 1187 C C . GLU A 1 153 ? 6.094 -6.888 9.793 1.00 59.97 153 GLU A C 1
ATOM 1189 O O . GLU A 1 153 ? 6.352 -8.091 9.761 1.00 59.97 153 GLU A O 1
ATOM 1194 N N . GLY A 1 154 ? 6.895 -6.007 10.407 1.00 53.34 154 GLY A N 1
ATOM 1195 C CA . GLY A 1 154 ? 7.778 -6.365 11.525 1.00 53.34 154 GLY A CA 1
ATOM 1196 C C . GLY A 1 154 ? 9.044 -7.184 11.247 1.00 53.34 154 GLY A C 1
ATOM 1197 O O . GLY A 1 154 ? 9.514 -7.849 12.170 1.00 53.34 154 GLY A O 1
ATOM 1198 N N . LEU A 1 155 ? 9.636 -7.166 10.047 1.00 53.12 155 LEU A N 1
ATOM 1199 C CA . LEU A 1 155 ? 10.749 -8.080 9.752 1.00 53.12 155 LEU A CA 1
ATOM 1200 C C . LEU A 1 155 ? 12.093 -7.423 9.419 1.00 53.12 155 LEU A C 1
ATOM 1202 O O . LEU A 1 155 ? 12.189 -6.514 8.602 1.00 53.12 155 LEU A O 1
ATOM 1206 N N . GLN A 1 156 ? 13.149 -7.986 10.020 1.00 49.44 156 GLN A N 1
ATOM 1207 C CA . GLN A 1 156 ? 14.554 -7.750 9.669 1.00 49.44 156 GLN A CA 1
ATOM 1208 C C . GLN A 1 156 ? 15.046 -8.646 8.508 1.00 49.44 156 GLN A C 1
ATOM 1210 O O . GLN A 1 156 ? 16.119 -8.375 7.986 1.00 49.44 156 GLN A O 1
ATOM 1215 N N . ASN A 1 157 ? 14.299 -9.696 8.119 1.00 54.72 157 ASN A N 1
ATOM 1216 C CA . ASN A 1 157 ? 14.537 -10.557 6.940 1.00 54.72 157 ASN A CA 1
ATOM 1217 C C . ASN A 1 157 ? 13.354 -11.534 6.734 1.00 54.72 157 ASN A C 1
ATOM 1219 O O . ASN A 1 157 ? 13.275 -12.549 7.429 1.00 54.72 157 ASN A O 1
ATOM 1223 N N . PRO A 1 158 ? 12.426 -11.254 5.805 1.00 54.97 158 PRO A N 1
ATOM 1224 C CA . PRO A 1 158 ? 12.302 -12.182 4.683 1.00 54.97 158 PRO A CA 1
ATOM 1225 C C . PRO A 1 158 ? 12.228 -11.460 3.335 1.00 54.97 158 PRO A C 1
ATOM 1227 O O . PRO A 1 158 ? 11.686 -10.362 3.225 1.00 54.97 158 PRO A O 1
ATOM 1230 N N . THR A 1 159 ? 12.718 -12.133 2.293 1.00 72.50 159 THR A N 1
ATOM 1231 C CA . THR A 1 159 ? 12.575 -11.708 0.894 1.00 72.50 159 THR A CA 1
ATOM 1232 C C . THR A 1 159 ? 11.152 -11.857 0.374 1.00 72.50 159 THR A C 1
ATOM 1234 O O . THR A 1 159 ? 10.806 -11.194 -0.594 1.00 72.50 159 THR A O 1
ATOM 1237 N N . GLN A 1 160 ? 10.306 -12.667 1.020 1.00 82.81 160 GLN A N 1
ATOM 1238 C CA . GLN A 1 160 ? 8.882 -12.787 0.710 1.00 82.81 160 GLN A CA 1
ATOM 1239 C C . GLN A 1 160 ? 8.019 -12.607 1.959 1.00 82.81 160 GLN A C 1
ATOM 1241 O O . GLN A 1 160 ? 8.291 -13.202 3.003 1.00 82.81 160 GLN A O 1
ATOM 1246 N N . ALA A 1 161 ? 6.940 -11.839 1.836 1.00 79.62 161 ALA A N 1
ATOM 1247 C CA . ALA A 1 161 ? 5.917 -11.705 2.869 1.00 79.62 161 ALA A CA 1
ATOM 1248 C C . ALA A 1 161 ? 4.527 -11.942 2.272 1.00 79.62 161 ALA A C 1
ATOM 1250 O O . ALA A 1 161 ? 4.331 -11.829 1.062 1.00 79.62 161 ALA A O 1
ATOM 1251 N N . ALA A 1 162 ? 3.573 -12.324 3.120 1.00 85.75 162 ALA A N 1
ATOM 1252 C CA . ALA A 1 162 ? 2.179 -12.471 2.724 1.00 85.75 162 ALA A CA 1
ATOM 1253 C C . ALA A 1 162 ? 1.399 -11.189 3.030 1.00 85.75 162 ALA A C 1
ATOM 1255 O O . ALA A 1 162 ? 1.686 -10.497 4.008 1.00 85.75 162 ALA A O 1
ATOM 1256 N N . VAL A 1 163 ? 0.373 -10.914 2.228 1.00 87.75 163 VAL A N 1
ATOM 1257 C CA . VAL A 1 163 ? -0.663 -9.938 2.579 1.00 87.75 163 VAL A CA 1
ATOM 1258 C C . VAL A 1 163 ? -1.454 -10.480 3.770 1.00 87.75 163 VAL A C 1
ATOM 1260 O O . VAL A 1 163 ? -1.987 -11.593 3.715 1.00 87.75 163 VAL A O 1
ATOM 1263 N N . THR A 1 164 ? -1.558 -9.698 4.838 1.00 85.88 164 THR A N 1
ATOM 1264 C CA . THR A 1 164 ? -2.241 -10.081 6.077 1.00 85.88 164 THR A CA 1
ATOM 1265 C C . THR A 1 164 ? -3.393 -9.139 6.391 1.00 85.88 164 THR A C 1
ATOM 1267 O O . THR A 1 164 ? -3.416 -7.972 5.999 1.00 85.88 164 THR A O 1
ATOM 1270 N N . ARG A 1 165 ? -4.378 -9.660 7.123 1.00 88.31 165 ARG A N 1
ATOM 1271 C CA . ARG A 1 165 ? -5.466 -8.872 7.701 1.00 88.31 165 ARG A CA 1
ATOM 1272 C C . ARG A 1 165 ? -5.217 -8.727 9.194 1.00 88.31 165 ARG A C 1
ATOM 1274 O O . ARG A 1 165 ? -5.104 -9.729 9.896 1.00 88.31 165 ARG A O 1
ATOM 1281 N N . SER A 1 166 ? -5.183 -7.487 9.655 1.00 85.19 166 SER A N 1
ATOM 1282 C CA . SER A 1 166 ? -4.878 -7.114 11.035 1.00 85.19 166 SER A CA 1
ATOM 1283 C C . SER A 1 166 ? -5.893 -6.083 11.530 1.00 85.19 166 SER A C 1
ATOM 1285 O O . SER A 1 166 ? -6.685 -5.532 10.763 1.00 85.19 166 SER A O 1
ATOM 1287 N N . THR A 1 167 ? -5.868 -5.791 12.827 1.00 81.19 167 THR A N 1
ATOM 1288 C CA . THR A 1 167 ? -6.529 -4.602 13.377 1.00 81.19 167 THR A CA 1
ATOM 1289 C C . THR A 1 167 ? -5.482 -3.563 13.745 1.00 81.19 167 THR A C 1
ATOM 1291 O O . THR A 1 167 ? -4.344 -3.901 14.081 1.00 81.19 167 THR A O 1
ATOM 1294 N N . VAL A 1 168 ? -5.877 -2.289 13.750 1.00 77.25 168 VAL A N 1
ATOM 1295 C CA . VAL A 1 168 ? -5.000 -1.188 14.190 1.00 77.25 168 VAL A CA 1
ATOM 1296 C C . VAL A 1 168 ? -4.458 -1.433 15.606 1.00 77.25 168 VAL A C 1
ATOM 1298 O O . VAL A 1 168 ? -3.293 -1.159 15.886 1.00 77.25 168 VAL A O 1
ATOM 1301 N N . ASN A 1 169 ? -5.281 -1.993 16.497 1.00 75.69 169 ASN A N 1
ATOM 1302 C CA . ASN A 1 169 ? -4.878 -2.320 17.866 1.00 75.69 169 ASN A CA 1
ATOM 1303 C C . ASN A 1 169 ? -3.791 -3.396 17.916 1.00 75.69 169 ASN A C 1
ATOM 1305 O O . ASN A 1 169 ? -2.820 -3.234 18.653 1.00 75.69 169 ASN A O 1
ATOM 1309 N N . GLY A 1 170 ? -3.928 -4.456 17.114 1.00 76.00 170 GLY A N 1
ATOM 1310 C CA . GLY A 1 170 ? -2.899 -5.490 16.995 1.00 76.00 170 GLY A CA 1
ATOM 1311 C C . GLY A 1 170 ? -1.574 -4.918 16.491 1.00 76.00 170 GLY A C 1
ATOM 1312 O O . GLY A 1 170 ? -0.528 -5.197 17.067 1.00 76.00 170 GLY A O 1
ATOM 1313 N N . LEU A 1 171 ? -1.626 -4.037 15.490 1.00 75.94 171 LEU A N 1
ATOM 1314 C CA . LEU A 1 171 ? -0.445 -3.361 14.947 1.00 75.94 171 LEU A CA 1
ATOM 1315 C C . LEU A 1 171 ? 0.253 -2.455 15.974 1.00 75.94 171 LEU A C 1
ATOM 1317 O O . LEU A 1 171 ? 1.474 -2.490 16.099 1.00 75.94 171 LEU A O 1
ATOM 1321 N N . ARG A 1 172 ? -0.487 -1.682 16.781 1.00 72.62 172 ARG A N 1
ATOM 1322 C CA . ARG A 1 172 ? 0.113 -0.837 17.837 1.00 72.62 172 ARG A CA 1
ATOM 1323 C C . ARG A 1 172 ? 0.899 -1.640 18.874 1.00 72.62 172 ARG A C 1
ATOM 1325 O O . ARG A 1 172 ? 1.936 -1.180 19.347 1.00 72.62 172 ARG A O 1
ATOM 1332 N N . GLN A 1 173 ? 0.441 -2.846 19.206 1.00 71.88 173 GLN A N 1
ATOM 1333 C CA . GLN A 1 173 ? 1.137 -3.723 20.154 1.00 71.88 173 GLN A CA 1
ATOM 1334 C C . GLN A 1 173 ? 2.508 -4.196 19.640 1.00 71.88 173 GLN A C 1
ATOM 1336 O O . GLN A 1 173 ? 3.340 -4.605 20.444 1.00 71.88 173 GLN A O 1
ATOM 1341 N N . GLN A 1 174 ? 2.782 -4.079 18.336 1.00 72.81 174 GLN A N 1
ATOM 1342 C CA . GLN A 1 174 ? 4.062 -4.444 17.718 1.00 72.81 174 GLN A CA 1
ATOM 1343 C C . GLN A 1 174 ? 5.131 -3.333 17.800 1.00 72.81 174 GLN A C 1
ATOM 1345 O O . GLN A 1 174 ? 6.172 -3.425 17.155 1.00 72.81 174 GLN A O 1
ATOM 1350 N N . GLY A 1 175 ? 4.907 -2.276 18.591 1.00 69.25 175 GLY A N 1
ATOM 1351 C CA . GLY A 1 175 ? 5.884 -1.197 18.798 1.00 69.25 175 GLY A CA 1
ATOM 1352 C C . GLY A 1 175 ? 5.644 0.062 17.959 1.00 69.25 175 GLY A C 1
ATOM 1353 O O . GLY A 1 175 ? 6.478 0.970 17.957 1.00 69.25 175 GLY A O 1
ATOM 1354 N N . HIS A 1 176 ? 4.497 0.160 17.281 1.00 73.12 176 HIS A N 1
ATOM 1355 C CA . HIS A 1 176 ? 4.071 1.394 16.625 1.00 73.12 176 HIS A CA 1
ATOM 1356 C C . HIS A 1 176 ? 3.494 2.389 17.641 1.00 73.12 176 HIS A C 1
ATOM 1358 O O . HIS A 1 176 ? 2.554 2.085 18.379 1.00 73.12 176 HIS A O 1
ATOM 1364 N N . SER A 1 177 ? 4.055 3.598 17.667 1.00 66.25 177 SER A N 1
ATOM 1365 C CA . SER A 1 177 ? 3.725 4.658 18.623 1.00 66.25 177 SER A CA 1
ATOM 1366 C C . SER A 1 177 ? 2.656 5.626 18.123 1.00 66.25 177 SER A C 1
ATOM 1368 O O . SER A 1 177 ? 1.970 6.234 18.943 1.00 66.25 177 SER A O 1
ATOM 1370 N N . ALA A 1 178 ? 2.471 5.746 16.805 1.00 67.56 178 ALA A N 1
ATOM 1371 C CA . ALA A 1 178 ? 1.432 6.590 16.221 1.00 67.56 178 ALA A CA 1
ATOM 1372 C C . ALA A 1 178 ? 0.808 5.962 14.972 1.00 67.56 178 ALA A C 1
ATOM 1374 O O . ALA A 1 178 ? 1.433 5.142 14.296 1.00 67.56 178 ALA A O 1
ATOM 1375 N N . VAL A 1 179 ? -0.426 6.377 14.680 1.00 70.94 179 VAL A N 1
ATOM 1376 C CA . VAL A 1 179 ? -1.216 5.950 13.522 1.00 70.94 179 VAL A CA 1
ATOM 1377 C C . VAL A 1 179 ? -1.845 7.181 12.877 1.00 70.94 179 VAL A C 1
ATOM 1379 O O . VAL A 1 179 ? -2.392 8.025 13.582 1.00 70.94 179 VAL A O 1
ATOM 1382 N N . LYS A 1 180 ? -1.802 7.272 11.550 1.00 72.31 180 LYS A N 1
ATOM 1383 C CA . LYS A 1 180 ? -2.384 8.356 10.757 1.00 72.31 180 LYS A CA 1
ATOM 1384 C C . LYS A 1 180 ? -3.182 7.779 9.598 1.00 72.31 180 LYS A C 1
ATOM 1386 O O . LYS A 1 180 ? -2.820 6.740 9.069 1.00 72.31 180 LYS A O 1
ATOM 1391 N N . TYR A 1 181 ? -4.230 8.465 9.162 1.00 71.88 181 TYR A N 1
ATOM 1392 C CA . TYR A 1 181 ? -5.018 8.050 8.006 1.00 71.88 181 TYR A CA 1
ATOM 1393 C C . TYR A 1 181 ? -4.930 9.087 6.899 1.00 71.88 181 TYR A C 1
ATOM 1395 O O . TYR A 1 181 ? -4.999 10.286 7.162 1.00 71.88 181 TYR A O 1
ATOM 1403 N N . VAL A 1 182 ? -4.796 8.636 5.657 1.00 70.12 182 VAL A N 1
ATOM 1404 C CA . VAL A 1 182 ? -4.840 9.516 4.493 1.00 70.12 182 VAL A CA 1
ATOM 1405 C C . VAL A 1 182 ? -5.759 8.903 3.464 1.00 70.12 182 VAL A C 1
ATOM 1407 O O . VAL A 1 182 ? -5.583 7.764 3.037 1.00 70.12 182 VAL A O 1
ATOM 1410 N N . ALA A 1 183 ? -6.743 9.684 3.051 1.00 74.06 183 ALA A N 1
ATOM 1411 C CA . ALA A 1 183 ? -7.618 9.288 1.980 1.00 74.06 183 ALA A CA 1
ATOM 1412 C C . ALA A 1 183 ? -6.895 9.605 0.637 1.00 74.06 183 ALA A C 1
ATOM 1414 O O . ALA A 1 183 ? -6.474 10.752 0.404 1.00 74.06 183 ALA A O 1
ATOM 1415 N N . PRO A 1 184 ? -6.684 8.609 -0.235 1.00 68.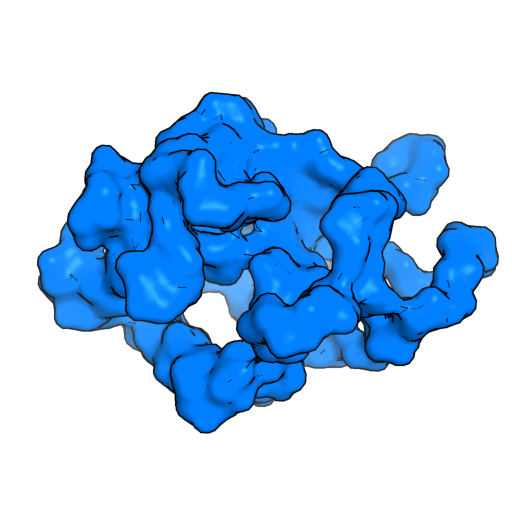75 184 PRO A N 1
ATOM 1416 C CA . PRO A 1 184 ? -5.841 8.754 -1.420 1.00 68.75 184 PRO A CA 1
ATOM 1417 C C . PRO A 1 184 ? -6.560 9.334 -2.651 1.00 68.75 184 PRO A C 1
ATOM 1419 O O . PRO A 1 184 ? -7.745 9.077 -2.829 1.00 68.75 184 PRO A O 1
ATOM 1422 N N . PRO A 1 185 ? -5.857 10.058 -3.549 1.00 62.31 185 PRO A N 1
ATOM 1423 C CA . PRO A 1 185 ? -6.426 10.857 -4.639 1.00 62.31 185 PRO A CA 1
ATOM 1424 C C . PRO A 1 185 ? -7.045 10.036 -5.768 1.00 62.31 185 PRO A C 1
ATOM 1426 O O . PRO A 1 185 ? -7.690 10.618 -6.636 1.00 62.31 185 PRO A O 1
ATOM 1429 N N . TRP A 1 186 ? -6.900 8.708 -5.765 1.00 66.62 186 TRP A N 1
ATOM 1430 C CA . TRP A 1 186 ? -7.577 7.809 -6.705 1.00 66.62 186 TRP A CA 1
ATOM 1431 C C . TRP A 1 186 ? -9.089 7.679 -6.421 1.00 66.62 186 TRP A C 1
ATOM 1433 O O . TRP A 1 186 ? -9.684 6.610 -6.577 1.00 66.62 186 TRP A O 1
ATOM 1443 N N . TYR A 1 187 ? -9.717 8.784 -6.006 1.00 50.12 187 TYR A N 1
ATOM 1444 C CA . TYR A 1 187 ? -11.161 8.952 -5.906 1.00 50.12 187 TYR A CA 1
ATOM 1445 C C . TYR A 1 187 ? -11.843 8.981 -7.283 1.00 50.12 187 TYR A C 1
ATOM 1447 O O . TYR A 1 187 ? -11.175 9.159 -8.327 1.00 50.12 187 TYR A O 1
#

pLDDT: mean 74.23, std 16.39, range [38.5, 96.62]

Secondary structure (DSSP, 8-state):
--HHHHHHHHHHHHSTT-EEEB--GGG--HHHHHHTTSS-GGGTTSSGGG-B-TTHHHHHHHHHTT-S-HHHHHHHHHHHHHTTT-GGG--SSS-------TT---SSSS--PPTT-EEEEEE-SSSS-S--EEEEEEEE-TTS-EEEEEESTT-S--SEEEEEEEEHHHHHTTTEEEEEEE--S--

Foldseek 3Di:
DDPLLQVLLVVLVVQFQPKFFADAPVQACLLVCVLVVNDDLVCARVDLNRHHYAVVSSVSSCVVVVLDHSPNSNVQSVQCVVVQNAPVSPDDLWPDDDDKDLDDDLPDDDDKDDFSKKKFFAAPPPPGDRTDHIWTWRIADPVRWTKTWTWDPDDPDDRMTGTHIDTPVRNVVSGTRTMTIIHDNSD

Sequence (187 aa):
MSARANQIALDAANDVGTQYYWASFMNAGAMYDWATGGLALNLVGQSEDHAICCFEYPMLLAARRGYLSADDARKIIGALMDSGFNAESFETTWTKVWNDWPDFPFSGTYWRPRRGDLVFYRSNTGIGGDTNHVVLSLGPDNADNIEVISFGEGLQNPTQAAVTRSTVNGLRQQGHSAVKYVAPPWY